Protein AF-A0A829HAL4-F1 (afdb_monomer)

pLDDT: mean 76.83, std 13.73, range [37.47, 91.12]

Sequence (192 aa):
MLSLYIWPAFVILFLFASFCCLLYSLSIRYKFNLHDRLLTKIFKDSLRNPYRFKETDNYQIASLSREFKFSTFMGLGSYFIGMVLFLQRLNVSLKQANTSSIFVTILFMSVGILCLILAQIIDRKKMILQMKAYQSLKSREDRNLLFHDFFESNKPNASVRRNQINIIGLLFLLAMLFCVLMYFNTVASAFF

Solvent-accessible surface area (backbone atoms only — not comparable to full-atom values): 10300 Å² total; per-residue (Å²): 120,73,74,74,63,49,29,60,52,50,30,53,51,23,49,50,54,20,48,52,27,51,52,52,35,50,50,52,34,59,79,60,62,64,85,71,77,53,71,81,62,61,75,72,46,59,89,80,34,74,95,36,48,56,34,89,79,31,69,70,46,34,49,38,53,51,52,25,52,52,27,38,51,52,9,54,51,29,30,50,53,13,51,53,50,47,55,55,52,72,71,46,67,77,91,74,67,56,67,73,58,55,52,50,28,52,52,28,33,50,53,7,52,50,27,41,51,50,20,50,53,36,50,51,53,42,52,53,52,43,51,53,58,46,53,63,44,59,76,65,75,57,83,81,54,92,47,51,82,44,74,76,40,69,46,55,59,50,50,52,53,35,46,53,37,49,51,53,20,48,50,27,49,52,52,21,52,51,29,53,52,51,41,55,51,55,55,57,64,72,78,110

Radius of gyration: 20.98 Å; Cα contacts (8 Å, |Δi|>4): 180; chains: 1; bounding box: 54×31×60 Å

Mean predicted aligned error: 9.0 Å

Structure (mmCIF, N/CA/C/O backbone):
data_AF-A0A829HAL4-F1
#
_entry.id   AF-A0A829HAL4-F1
#
loop_
_atom_site.group_PDB
_atom_site.id
_atom_site.type_symbol
_atom_site.label_atom_id
_atom_site.label_alt_id
_atom_site.label_comp_id
_atom_site.label_asym_id
_atom_site.label_entity_id
_atom_site.label_seq_id
_atom_site.pdbx_PDB_ins_code
_atom_site.Cartn_x
_atom_site.Cartn_y
_atom_site.Cartn_z
_atom_site.occupancy
_atom_site.B_iso_or_equiv
_atom_site.auth_seq_id
_atom_site.auth_comp_id
_atom_site.auth_asym_id
_atom_site.auth_atom_id
_atom_site.pdbx_PDB_model_num
ATOM 1 N N . MET A 1 1 ? 29.898 -6.776 -19.685 1.00 43.50 1 MET A N 1
ATOM 2 C CA . MET A 1 1 ? 28.612 -7.324 -20.182 1.00 43.50 1 MET A CA 1
ATOM 3 C C . MET A 1 1 ? 27.767 -8.013 -19.105 1.00 43.50 1 MET A C 1
ATOM 5 O O . MET A 1 1 ? 26.577 -7.739 -19.081 1.00 43.50 1 MET A O 1
ATOM 9 N N . LEU A 1 2 ? 28.326 -8.819 -18.183 1.00 45.12 2 LEU A N 1
ATOM 10 C CA . LEU A 1 2 ? 27.540 -9.491 -17.121 1.00 45.12 2 LEU A CA 1
ATOM 11 C C . LEU A 1 2 ? 26.744 -8.522 -16.213 1.00 45.12 2 LEU A C 1
ATOM 13 O O . LEU A 1 2 ? 25.605 -8.802 -15.863 1.00 45.12 2 LEU A O 1
ATOM 17 N N . SER A 1 3 ? 27.319 -7.357 -15.885 1.00 58.25 3 SER A N 1
ATOM 18 C CA . SER A 1 3 ? 26.720 -6.342 -14.992 1.00 58.25 3 SER A CA 1
ATOM 19 C C . SER A 1 3 ? 25.358 -5.798 -15.464 1.00 58.25 3 SER A C 1
ATOM 21 O O . SER A 1 3 ? 24.472 -5.568 -14.646 1.00 58.25 3 SER A O 1
ATOM 23 N N . LEU A 1 4 ? 25.141 -5.651 -16.777 1.00 60.06 4 LEU A N 1
ATOM 24 C CA . LEU A 1 4 ? 23.931 -5.020 -17.332 1.00 60.06 4 LEU A CA 1
ATOM 25 C C . LEU A 1 4 ? 22.662 -5.876 -17.172 1.00 60.06 4 LEU A C 1
ATOM 27 O O . LEU A 1 4 ? 21.573 -5.332 -17.007 1.00 60.06 4 LEU A O 1
ATOM 31 N N . TYR A 1 5 ? 22.800 -7.204 -17.176 1.00 66.50 5 TYR A N 1
ATOM 32 C CA . TYR A 1 5 ? 21.671 -8.142 -17.099 1.00 66.50 5 TYR A CA 1
ATOM 33 C C . TYR A 1 5 ? 21.298 -8.545 -15.668 1.00 66.50 5 TYR A C 1
ATOM 35 O O . TYR A 1 5 ? 20.222 -9.093 -15.436 1.00 66.50 5 TYR A O 1
ATOM 43 N N . ILE A 1 6 ? 22.162 -8.249 -14.696 1.00 80.19 6 ILE A N 1
ATOM 44 C CA . ILE A 1 6 ? 21.955 -8.614 -13.291 1.00 80.19 6 ILE A CA 1
ATOM 45 C C . ILE A 1 6 ? 20.884 -7.726 -12.638 1.00 80.19 6 ILE A C 1
ATOM 47 O O . ILE A 1 6 ? 20.034 -8.219 -11.896 1.00 80.19 6 ILE A O 1
ATOM 51 N N . TRP A 1 7 ? 20.870 -6.424 -12.939 1.00 81.31 7 TRP A N 1
ATOM 52 C CA . TRP A 1 7 ? 19.925 -5.487 -12.319 1.00 81.31 7 TRP A CA 1
ATOM 53 C C . TRP A 1 7 ? 18.455 -5.763 -12.669 1.00 81.31 7 TRP A C 1
ATOM 55 O O . TRP A 1 7 ? 17.641 -5.796 -11.743 1.00 81.31 7 TRP A O 1
ATOM 65 N N . PRO A 1 8 ? 18.081 -6.038 -13.938 1.00 78.38 8 PRO A N 1
ATOM 66 C CA . PRO A 1 8 ? 16.714 -6.434 -14.277 1.00 78.38 8 PRO A CA 1
ATOM 67 C C . PRO A 1 8 ? 16.261 -7.724 -13.578 1.00 78.38 8 PRO A C 1
ATOM 69 O O . PRO A 1 8 ? 15.109 -7.819 -13.157 1.00 78.38 8 PRO A O 1
ATOM 72 N N . ALA A 1 9 ? 17.159 -8.699 -13.391 1.00 83.38 9 ALA A N 1
ATOM 73 C CA . ALA A 1 9 ? 16.837 -9.929 -12.667 1.00 83.38 9 ALA A CA 1
ATOM 74 C C . ALA A 1 9 ? 16.475 -9.646 -11.197 1.00 83.38 9 ALA A C 1
ATOM 76 O O . ALA A 1 9 ? 15.477 -10.167 -10.696 1.00 83.38 9 ALA A O 1
ATOM 77 N N . PHE A 1 10 ? 17.217 -8.759 -10.522 1.00 85.69 10 PHE A N 1
ATOM 78 C CA . PHE A 1 10 ? 16.876 -8.321 -9.164 1.00 85.69 10 PHE A CA 1
ATOM 79 C C . PHE A 1 10 ? 15.562 -7.531 -9.101 1.00 85.69 10 PHE A C 1
ATOM 81 O O . PHE A 1 10 ? 14.790 -7.725 -8.164 1.00 85.69 10 PHE A O 1
ATOM 88 N N . VAL A 1 11 ? 15.261 -6.697 -10.106 1.00 84.81 11 VAL A N 1
ATOM 89 C CA . VAL A 1 11 ? 13.963 -6.002 -10.210 1.00 84.81 11 VAL A CA 1
ATOM 90 C C . VAL A 1 11 ? 12.812 -7.010 -10.226 1.00 84.81 11 VAL A C 1
ATOM 92 O O . VAL A 1 11 ? 11.867 -6.870 -9.449 1.00 84.81 11 VAL A O 1
ATOM 95 N N . ILE A 1 12 ? 12.909 -8.057 -11.051 1.00 86.62 12 ILE A N 1
ATOM 96 C CA . ILE A 1 12 ? 11.893 -9.118 -11.134 1.00 86.62 12 ILE A CA 1
ATOM 97 C C . ILE A 1 12 ? 11.784 -9.874 -9.803 1.00 86.62 12 ILE A C 1
ATOM 99 O O . ILE A 1 12 ? 10.678 -10.105 -9.316 1.00 86.62 12 ILE A O 1
ATOM 103 N N . LEU A 1 13 ? 12.915 -10.220 -9.186 1.00 91.12 13 LEU A N 1
ATOM 104 C CA . LEU A 1 13 ? 12.945 -10.955 -7.921 1.00 91.12 13 LEU A CA 1
ATOM 105 C C . LEU A 1 13 ? 12.289 -10.169 -6.776 1.00 91.12 13 LEU A C 1
ATOM 107 O O . LEU A 1 13 ? 11.473 -10.721 -6.037 1.00 91.12 13 LEU A O 1
ATOM 111 N N . PHE A 1 14 ? 12.586 -8.874 -6.644 1.00 90.31 14 PHE A N 1
ATOM 112 C CA . PHE A 1 14 ? 11.976 -8.031 -5.614 1.00 90.31 14 PHE A CA 1
ATOM 113 C C . PHE A 1 14 ? 10.494 -7.742 -5.882 1.00 90.31 14 PHE A C 1
ATOM 115 O O . PHE A 1 14 ? 9.706 -7.689 -4.933 1.00 90.31 14 PHE A O 1
ATOM 122 N N . LEU A 1 15 ? 10.081 -7.629 -7.150 1.00 87.38 15 LEU A N 1
ATOM 123 C CA . LEU A 1 15 ? 8.660 -7.577 -7.511 1.00 87.38 15 LEU A CA 1
ATOM 124 C C . LEU A 1 15 ? 7.937 -8.859 -7.096 1.00 87.38 15 LEU A C 1
ATOM 126 O O . LEU A 1 15 ? 6.874 -8.789 -6.480 1.00 87.38 15 LEU A O 1
ATOM 130 N N . PHE A 1 16 ? 8.528 -10.022 -7.375 1.00 89.06 16 PHE A N 1
ATOM 131 C CA . PHE A 1 16 ? 7.965 -11.310 -6.982 1.00 89.06 16 PHE A CA 1
ATOM 132 C C . PHE A 1 16 ? 7.864 -11.442 -5.456 1.00 89.06 16 PHE A C 1
ATOM 134 O O . PHE A 1 16 ? 6.813 -11.815 -4.939 1.00 89.06 16 PHE A O 1
ATOM 141 N N . ALA A 1 17 ? 8.906 -11.053 -4.714 1.00 88.69 17 ALA A N 1
ATOM 142 C CA . ALA A 1 17 ? 8.882 -11.044 -3.251 1.00 88.69 17 ALA A CA 1
ATOM 143 C C . ALA A 1 17 ? 7.778 -10.125 -2.692 1.00 88.69 17 ALA A C 1
ATOM 145 O O . ALA A 1 17 ? 7.025 -10.525 -1.800 1.00 88.69 17 ALA A O 1
ATOM 146 N N . SER A 1 18 ? 7.622 -8.922 -3.255 1.00 89.38 18 SER A N 1
ATOM 147 C CA . SER A 1 18 ? 6.539 -8.003 -2.887 1.00 89.38 18 SER A CA 1
ATOM 148 C C . SER A 1 18 ? 5.155 -8.598 -3.180 1.00 89.38 18 SER A C 1
ATOM 150 O O . SER A 1 18 ? 4.244 -8.520 -2.349 1.00 89.38 18 SER A O 1
ATOM 152 N N . PHE A 1 19 ? 5.007 -9.275 -4.320 1.00 87.06 19 PHE A N 1
ATOM 153 C CA . PHE A 1 19 ? 3.777 -9.965 -4.694 1.00 87.06 19 PHE A CA 1
ATOM 154 C C . PHE A 1 19 ? 3.447 -11.126 -3.743 1.00 87.06 19 PHE A C 1
ATOM 156 O O . PHE A 1 19 ? 2.299 -11.273 -3.323 1.00 87.06 19 PHE A O 1
ATOM 163 N N . CYS A 1 20 ? 4.442 -11.897 -3.302 1.00 90.31 20 CYS A N 1
ATOM 164 C CA . CYS A 1 20 ? 4.264 -12.922 -2.272 1.00 90.31 20 CYS A CA 1
ATOM 165 C C . CYS A 1 20 ? 3.761 -12.327 -0.947 1.00 90.31 20 CYS A C 1
ATOM 167 O O . CYS A 1 20 ? 2.849 -12.881 -0.328 1.00 90.31 20 CYS A O 1
ATOM 169 N N . CYS A 1 21 ? 4.286 -11.169 -0.525 1.00 88.81 21 CYS A N 1
ATOM 170 C CA . CYS A 1 21 ? 3.773 -10.455 0.648 1.00 88.81 21 CYS A CA 1
ATOM 171 C C . CYS A 1 21 ? 2.312 -10.021 0.463 1.00 88.81 21 CYS A C 1
ATOM 173 O O . CYS A 1 21 ? 1.511 -10.153 1.392 1.00 88.81 21 CYS A O 1
ATOM 175 N N . LEU A 1 22 ? 1.944 -9.549 -0.732 1.00 85.88 22 LEU A N 1
ATOM 176 C CA . LEU A 1 22 ? 0.565 -9.191 -1.068 1.00 85.88 22 LEU A CA 1
ATOM 177 C C . LEU A 1 22 ? -0.370 -10.406 -0.959 1.00 85.88 22 LEU A C 1
ATOM 179 O O . LEU A 1 22 ? -1.406 -10.324 -0.298 1.00 85.88 22 LEU A O 1
ATOM 183 N N . LEU A 1 23 ? 0.004 -11.542 -1.555 1.00 87.19 23 LEU A N 1
ATOM 184 C CA . LEU A 1 23 ? -0.774 -12.780 -1.475 1.00 87.19 23 LEU A CA 1
ATOM 185 C C . LEU A 1 23 ? -0.922 -13.252 -0.030 1.00 87.19 23 LEU A C 1
ATOM 187 O O . LEU A 1 23 ? -2.025 -13.562 0.409 1.00 87.19 23 LEU A O 1
ATOM 191 N N . TYR A 1 24 ? 0.159 -13.234 0.747 1.00 87.19 24 TYR A N 1
ATOM 192 C CA . TYR A 1 24 ? 0.105 -13.627 2.151 1.00 87.19 24 TYR A CA 1
ATOM 193 C C . TYR A 1 24 ? -0.784 -12.689 2.987 1.00 87.19 24 TYR A C 1
ATOM 195 O O . TYR A 1 24 ? -1.563 -13.137 3.833 1.00 87.19 24 TYR A O 1
ATOM 203 N N . SER A 1 25 ? -0.744 -11.386 2.703 1.00 85.88 25 SER A N 1
ATOM 204 C CA . SER A 1 25 ? -1.644 -10.389 3.291 1.00 85.88 25 SER A CA 1
ATOM 205 C C . SER A 1 25 ? -3.119 -10.672 2.964 1.00 85.88 25 SER A C 1
ATOM 207 O O . SER A 1 25 ? -3.984 -10.583 3.846 1.00 85.88 25 SER A O 1
ATOM 209 N N . LEU A 1 26 ? -3.416 -11.090 1.727 1.00 84.25 26 LEU A N 1
ATOM 210 C CA . LEU A 1 26 ? -4.750 -11.537 1.314 1.00 84.25 26 LEU A CA 1
ATOM 211 C C . LEU A 1 26 ? -5.168 -12.834 2.019 1.00 84.25 26 LEU A C 1
ATOM 213 O O . LEU A 1 26 ? -6.307 -12.932 2.477 1.00 84.25 26 LEU A O 1
ATOM 217 N N . SER A 1 27 ? -4.253 -13.785 2.197 1.00 83.38 27 SER A N 1
ATOM 218 C CA . SER A 1 27 ? -4.515 -15.031 2.926 1.00 83.38 27 SER A CA 1
ATOM 219 C C . SER A 1 27 ? -4.876 -14.777 4.390 1.00 83.38 27 SER A C 1
ATOM 221 O O . SER A 1 27 ? -5.850 -15.339 4.889 1.00 83.38 27 SER A O 1
ATOM 223 N N . ILE A 1 28 ? -4.161 -13.879 5.082 1.00 81.62 28 ILE A N 1
ATOM 224 C CA . ILE A 1 28 ? -4.520 -13.462 6.452 1.00 81.62 28 ILE A CA 1
ATOM 225 C C . ILE A 1 28 ? -5.904 -12.815 6.464 1.00 81.62 28 ILE A C 1
ATOM 227 O O . ILE A 1 28 ? -6.719 -13.101 7.341 1.00 81.62 28 ILE A O 1
ATOM 231 N N . ARG A 1 29 ? -6.196 -11.960 5.482 1.00 78.06 29 ARG A N 1
ATOM 232 C CA . ARG A 1 29 ? -7.507 -11.317 5.373 1.00 78.06 29 ARG A CA 1
ATOM 233 C C . ARG A 1 29 ? -8.635 -12.342 5.250 1.00 78.06 29 ARG A C 1
ATOM 235 O O . ARG A 1 29 ? -9.639 -12.187 5.943 1.00 78.06 29 ARG A O 1
ATOM 242 N N . TYR A 1 30 ? -8.464 -13.350 4.397 1.00 80.69 30 TYR A N 1
ATOM 243 C CA . TYR A 1 30 ? -9.451 -14.407 4.195 1.00 80.69 30 TYR A CA 1
ATOM 244 C C . TYR A 1 30 ? -9.606 -15.271 5.452 1.00 80.69 30 TYR A C 1
ATOM 246 O O . TYR A 1 30 ? -10.707 -15.401 5.976 1.00 80.69 30 TYR A O 1
ATOM 254 N N . LYS A 1 31 ? -8.493 -15.758 6.020 1.00 82.31 31 LYS A N 1
ATOM 255 C CA . LYS A 1 31 ? -8.493 -16.633 7.204 1.00 82.31 31 LYS A CA 1
ATOM 256 C C . LYS A 1 31 ? -9.179 -16.011 8.424 1.00 82.31 31 LYS A C 1
ATOM 258 O O . LYS A 1 31 ? -9.858 -16.711 9.165 1.00 82.31 31 LYS A O 1
ATOM 263 N N . PHE A 1 32 ? -8.993 -14.711 8.648 1.00 73.50 32 PHE A N 1
ATOM 264 C CA . PHE A 1 32 ? -9.569 -14.009 9.800 1.00 73.50 32 PHE A CA 1
ATOM 265 C C . PHE A 1 32 ? -10.881 -13.280 9.478 1.00 73.50 32 PHE A C 1
ATOM 267 O O . PHE A 1 32 ? -11.367 -12.519 10.317 1.00 73.50 32 PHE A O 1
ATOM 274 N N . ASN A 1 33 ? -11.449 -13.490 8.281 1.00 70.75 33 ASN A N 1
ATOM 275 C CA . ASN A 1 33 ? -12.663 -12.823 7.808 1.00 70.75 33 ASN A CA 1
ATOM 276 C C . ASN A 1 33 ? -12.643 -11.309 8.069 1.00 70.75 33 ASN A C 1
ATOM 278 O O . ASN A 1 33 ? -13.637 -10.722 8.495 1.00 70.75 33 ASN A O 1
ATOM 282 N N . LEU A 1 34 ? -11.506 -10.664 7.789 1.00 65.75 34 LEU A N 1
ATOM 283 C CA . LEU A 1 34 ? -11.340 -9.214 7.913 1.00 65.75 34 LEU A CA 1
ATOM 284 C C . LEU A 1 34 ? -12.093 -8.535 6.745 1.00 65.75 34 LEU A C 1
ATOM 286 O O . LEU A 1 34 ? -11.508 -8.151 5.723 1.00 65.75 34 LEU A O 1
ATOM 290 N N . HIS A 1 35 ? -13.423 -8.491 6.862 1.00 56.12 35 HIS A N 1
ATOM 291 C CA . HIS A 1 35 ? -14.391 -8.072 5.845 1.00 56.12 35 HIS A CA 1
ATOM 292 C C . HIS A 1 35 ? -14.479 -6.552 5.715 1.00 56.12 35 HIS A C 1
ATOM 294 O O . HIS A 1 35 ? -15.493 -5.958 6.046 1.00 56.12 35 HIS A O 1
ATOM 300 N N . ASP A 1 36 ? -13.432 -5.931 5.168 1.00 50.00 36 ASP A N 1
ATOM 301 C CA . ASP A 1 36 ? -13.362 -4.466 5.201 1.00 50.00 36 ASP A CA 1
ATOM 302 C C . ASP A 1 36 ? -13.057 -3.751 3.887 1.00 50.00 36 ASP A C 1
ATOM 304 O O . ASP A 1 36 ? -12.591 -2.620 3.881 1.00 50.00 36 ASP A O 1
ATOM 308 N N . ARG A 1 37 ? -13.283 -4.386 2.731 1.00 42.25 37 ARG A N 1
ATOM 309 C CA . ARG A 1 37 ? -12.768 -3.828 1.466 1.00 42.25 37 ARG A CA 1
ATOM 310 C C . ARG A 1 37 ? -13.596 -4.051 0.204 1.00 42.25 37 ARG A C 1
ATOM 312 O O . ARG A 1 37 ? -13.034 -4.077 -0.883 1.00 42.25 37 ARG A O 1
ATOM 319 N N . LEU A 1 38 ? -14.915 -4.165 0.301 1.00 37.47 38 LEU A N 1
ATOM 320 C CA . LEU A 1 38 ? -15.724 -3.714 -0.836 1.00 37.47 38 LEU A CA 1
ATOM 321 C C . LEU A 1 38 ? -15.969 -2.227 -0.601 1.00 37.47 38 LEU A C 1
ATOM 323 O O . LEU A 1 38 ? -16.671 -1.876 0.343 1.00 37.47 38 LEU A O 1
ATOM 327 N N . LEU A 1 39 ? -15.334 -1.366 -1.408 1.00 40.66 39 LEU A N 1
ATOM 328 C CA . LEU A 1 39 ? -15.455 0.101 -1.348 1.00 40.66 39 LEU A CA 1
ATOM 329 C C . LEU A 1 39 ? -16.914 0.544 -1.151 1.00 40.66 39 LEU A C 1
ATOM 331 O O . LEU A 1 39 ? -17.188 1.412 -0.335 1.00 40.66 39 LEU A O 1
ATOM 335 N N . THR A 1 40 ? -17.862 -0.142 -1.786 1.00 37.59 40 THR A N 1
ATOM 336 C CA . THR A 1 40 ? -19.309 0.090 -1.670 1.00 37.59 40 THR A CA 1
ATOM 337 C C . THR A 1 40 ? -19.913 -0.191 -0.286 1.00 37.59 40 THR A C 1
ATOM 339 O O . THR A 1 40 ? -20.880 0.467 0.091 1.00 37.59 40 THR A O 1
ATOM 342 N N . LYS A 1 41 ? -19.357 -1.121 0.504 1.00 39.06 41 LYS A N 1
ATOM 343 C CA . LYS A 1 41 ? -19.776 -1.396 1.896 1.00 39.06 41 LYS A CA 1
ATOM 344 C C . LYS A 1 41 ? -18.999 -0.575 2.929 1.00 39.06 41 LYS A C 1
ATOM 346 O O . LYS A 1 41 ? -19.547 -0.272 3.983 1.00 39.06 41 LYS A O 1
ATOM 351 N N . ILE A 1 42 ? -17.769 -0.154 2.615 1.00 44.12 42 ILE A N 1
ATOM 352 C CA . ILE A 1 42 ? -16.948 0.708 3.486 1.00 44.12 42 ILE A CA 1
ATOM 353 C C . ILE A 1 42 ? -17.645 2.046 3.759 1.00 44.12 42 ILE A C 1
ATOM 355 O O . ILE A 1 42 ? -17.550 2.559 4.868 1.00 44.12 42 ILE A O 1
ATOM 359 N N . PHE A 1 43 ? -18.374 2.613 2.795 1.00 45.50 43 PHE A N 1
ATOM 360 C CA . PHE A 1 43 ? -19.019 3.919 2.973 1.00 45.50 43 PHE A CA 1
ATOM 361 C C . PHE A 1 43 ? -20.389 3.877 3.657 1.00 45.50 43 PHE A C 1
ATOM 363 O O . PHE A 1 43 ? -20.817 4.918 4.149 1.00 45.50 43 PHE A O 1
ATOM 370 N N . LYS A 1 44 ? -21.053 2.717 3.754 1.00 45.19 44 LYS A N 1
ATOM 371 C CA . LYS A 1 44 ? -22.478 2.679 4.124 1.00 45.19 44 LYS A CA 1
ATOM 372 C C . LYS A 1 44 ? -22.793 2.662 5.624 1.00 45.19 44 LYS A C 1
ATOM 374 O O . LYS A 1 44 ? -23.761 3.309 5.981 1.00 45.19 44 LYS A O 1
ATOM 379 N N . ASP A 1 45 ? -21.989 2.039 6.493 1.00 51.69 45 ASP A N 1
ATOM 380 C CA . ASP A 1 45 ? -22.326 1.970 7.932 1.00 51.69 45 ASP A CA 1
ATOM 381 C C . ASP A 1 45 ? -21.117 2.162 8.862 1.00 51.69 45 ASP A C 1
ATOM 383 O O . ASP A 1 45 ? -20.234 1.305 8.941 1.00 51.69 45 ASP A O 1
ATOM 387 N N . SER A 1 46 ? -21.092 3.270 9.616 1.00 55.38 46 SER A N 1
ATOM 388 C CA . SER A 1 46 ? -20.129 3.495 10.711 1.00 55.38 46 SER A CA 1
ATOM 389 C C . SER A 1 46 ? -20.442 2.646 11.951 1.00 55.38 46 SER A C 1
ATOM 391 O O . SER A 1 46 ? -19.530 2.255 12.672 1.00 55.38 46 SER A O 1
ATOM 393 N N . LEU A 1 47 ? -21.721 2.317 12.168 1.00 55.50 47 LEU A N 1
ATOM 394 C CA . LEU A 1 47 ? -22.228 1.649 13.374 1.00 55.50 47 LEU A CA 1
ATOM 395 C C . LEU A 1 47 ? -22.019 0.129 13.403 1.00 55.50 47 LEU A C 1
ATOM 397 O O . LEU A 1 47 ? -22.155 -0.475 14.460 1.00 55.50 47 LEU A O 1
ATOM 401 N N . ARG A 1 48 ? -21.698 -0.503 12.267 1.00 59.22 48 ARG A N 1
ATOM 402 C CA . ARG A 1 48 ? -21.523 -1.968 12.166 1.00 59.22 48 ARG A CA 1
ATOM 403 C C . ARG A 1 48 ? -20.132 -2.404 11.717 1.00 59.22 48 ARG A C 1
ATOM 405 O O . ARG A 1 48 ? -19.829 -3.593 11.763 1.00 59.22 48 ARG A O 1
ATOM 412 N N . ASN A 1 49 ? -19.272 -1.468 11.311 1.00 66.94 49 ASN A N 1
ATOM 413 C CA . ASN A 1 49 ? -17.913 -1.784 10.883 1.00 66.94 49 ASN A CA 1
ATOM 414 C C . ASN A 1 49 ? -16.876 -1.469 11.992 1.00 66.94 49 ASN A C 1
ATOM 416 O O . ASN A 1 49 ? -16.672 -0.294 12.310 1.00 66.94 49 ASN A O 1
ATOM 420 N N . PRO A 1 50 ? -16.156 -2.476 12.532 1.00 67.56 50 PRO A N 1
ATOM 421 C CA . PRO A 1 50 ? -15.146 -2.262 13.571 1.00 67.56 50 PRO A CA 1
ATOM 422 C C . PRO A 1 50 ? -13.972 -1.370 13.129 1.00 67.56 50 PRO A C 1
ATOM 424 O O . PRO A 1 50 ? -13.407 -0.647 13.944 1.00 67.56 50 PRO A O 1
ATOM 427 N N . TYR A 1 51 ? -13.629 -1.334 11.841 1.00 69.19 51 TYR A N 1
ATOM 428 C CA . TYR A 1 51 ? -12.588 -0.453 11.295 1.00 69.19 51 TYR A CA 1
ATOM 429 C C . TYR A 1 51 ? -13.053 1.003 11.104 1.00 69.19 51 TYR A C 1
ATOM 431 O O . TYR A 1 51 ? -12.230 1.890 10.840 1.00 69.19 51 TYR A O 1
ATOM 439 N N . ARG A 1 52 ? -14.353 1.284 11.259 1.00 71.00 52 ARG A N 1
ATOM 440 C CA . ARG A 1 52 ? -14.937 2.641 11.311 1.00 71.00 52 ARG A CA 1
ATOM 441 C C . ARG A 1 52 ? -15.375 3.041 12.721 1.00 71.00 52 ARG A C 1
ATOM 443 O O . ARG A 1 52 ? -15.979 4.095 12.909 1.00 71.00 52 ARG A O 1
ATOM 450 N N . PHE A 1 53 ? -15.031 2.230 13.722 1.00 73.81 53 PHE A N 1
ATOM 451 C CA . PHE A 1 53 ? -15.349 2.493 15.118 1.00 73.81 53 PHE A CA 1
ATOM 452 C C . PHE A 1 53 ? -14.854 3.879 15.561 1.00 73.81 53 PHE A C 1
ATOM 454 O O . PHE A 1 53 ? -13.684 4.217 15.343 1.00 73.81 53 PHE A O 1
ATOM 461 N N . LYS A 1 54 ? -15.763 4.669 16.154 1.00 74.00 54 LYS A N 1
ATOM 462 C CA . LYS A 1 54 ? -15.587 6.077 16.564 1.00 74.00 54 LYS A CA 1
ATOM 463 C C . LYS A 1 54 ? -15.076 7.027 15.474 1.00 74.00 54 LYS A C 1
ATOM 465 O O . LYS A 1 54 ? -14.575 8.102 15.786 1.00 74.00 54 LYS A O 1
ATOM 470 N N . GLU A 1 55 ? -15.202 6.671 14.198 1.00 77.69 55 GLU A N 1
ATOM 471 C CA . GLU A 1 55 ? -14.828 7.572 13.104 1.00 77.69 55 GLU A CA 1
ATOM 472 C C . GLU A 1 55 ? -15.773 8.783 13.022 1.00 77.69 55 GLU A C 1
ATOM 474 O O . GLU A 1 55 ? -15.344 9.843 12.591 1.00 77.69 55 GLU A O 1
ATOM 479 N N . THR A 1 56 ? -17.031 8.664 13.459 1.00 75.56 56 THR A N 1
ATOM 480 C CA . THR A 1 56 ? -17.984 9.790 13.537 1.00 75.56 56 THR A CA 1
ATOM 481 C C . THR A 1 56 ? -17.776 10.657 14.774 1.00 75.56 56 THR A C 1
ATOM 483 O O . THR A 1 56 ? -17.920 11.872 14.697 1.00 75.56 56 THR A O 1
ATOM 486 N N . ASP A 1 57 ? -17.396 10.041 15.894 1.00 76.69 57 ASP A N 1
ATOM 487 C CA . ASP A 1 57 ? -17.444 10.695 17.208 1.00 76.69 57 ASP A CA 1
ATOM 488 C C . ASP A 1 57 ? -16.076 11.237 17.642 1.00 76.69 57 ASP A C 1
ATOM 490 O O . ASP A 1 57 ? -15.984 12.113 18.498 1.00 76.69 57 ASP A O 1
ATOM 494 N N . ASN A 1 58 ? -14.985 10.713 17.071 1.00 81.62 58 ASN A N 1
ATOM 495 C CA . ASN A 1 58 ? -13.625 11.121 17.396 1.00 81.62 58 ASN A CA 1
ATOM 496 C C . ASN A 1 58 ? -12.933 11.749 16.180 1.00 81.62 58 ASN A C 1
ATOM 498 O O . ASN A 1 58 ? -12.526 11.058 15.239 1.00 81.62 58 ASN A O 1
ATOM 502 N N . TYR A 1 59 ? -12.716 13.064 16.259 1.00 85.00 59 TYR A N 1
ATOM 503 C CA . TYR A 1 59 ? -12.050 13.855 15.224 1.00 85.00 59 TYR A CA 1
ATOM 504 C C . TYR A 1 59 ? -10.673 13.297 14.824 1.00 85.00 59 TYR A C 1
ATOM 506 O O . TYR A 1 59 ? -10.336 13.275 13.640 1.00 85.00 59 TYR A O 1
ATOM 514 N N . GLN A 1 60 ? -9.890 12.782 15.779 1.00 86.25 60 GLN A N 1
ATOM 515 C CA . GLN A 1 60 ? -8.558 12.236 15.494 1.00 86.25 60 GLN A CA 1
ATOM 516 C C . GLN A 1 60 ? -8.636 10.971 14.624 1.00 86.25 60 GLN A C 1
ATOM 518 O O . GLN A 1 60 ? -7.852 10.808 13.690 1.00 86.25 60 GLN A O 1
ATOM 523 N N . ILE A 1 61 ? -9.607 10.088 14.886 1.00 82.62 61 ILE A N 1
ATOM 524 C CA . ILE A 1 61 ? -9.816 8.857 14.105 1.00 82.62 61 ILE A CA 1
ATOM 525 C C . ILE A 1 61 ? -10.356 9.200 12.708 1.00 82.62 61 ILE A C 1
ATOM 527 O O . ILE A 1 61 ? -9.905 8.618 11.716 1.00 82.62 61 ILE A O 1
ATOM 531 N N . ALA A 1 62 ? -11.264 10.177 12.614 1.00 84.06 62 ALA A N 1
ATOM 532 C CA . ALA A 1 62 ? -11.758 10.714 11.345 1.00 84.06 62 ALA A CA 1
ATOM 533 C C . ALA A 1 62 ? -10.639 11.295 10.469 1.00 84.06 62 ALA A C 1
ATOM 535 O O . ALA A 1 62 ? -10.591 10.995 9.272 1.00 84.06 62 ALA A O 1
ATOM 536 N N . SER A 1 63 ? -9.747 12.111 11.044 1.00 88.06 63 SER A N 1
ATOM 537 C CA . SER A 1 63 ? -8.619 12.711 10.314 1.00 88.06 63 SER A CA 1
ATOM 538 C C . SER A 1 63 ? -7.709 11.632 9.738 1.00 88.06 63 SER A C 1
ATOM 540 O O . SER A 1 63 ? -7.511 11.577 8.525 1.00 88.06 63 SER A O 1
ATOM 542 N N . LEU A 1 64 ? -7.278 10.680 10.575 1.00 87.88 64 LEU A N 1
ATOM 543 C CA . LEU A 1 64 ? -6.417 9.572 10.151 1.00 87.88 64 LEU A CA 1
ATOM 544 C C . LEU A 1 64 ? -7.066 8.722 9.054 1.00 87.88 64 LEU A C 1
ATOM 546 O O . LEU A 1 64 ? -6.398 8.279 8.126 1.00 87.88 64 LEU A O 1
ATOM 550 N N . SER A 1 65 ? -8.378 8.497 9.115 1.00 85.38 65 SER A N 1
ATOM 551 C CA . SER A 1 65 ? -9.085 7.746 8.073 1.00 85.38 65 SER A CA 1
ATOM 552 C C . SER A 1 65 ? -9.124 8.495 6.733 1.00 85.38 65 SER A C 1
ATOM 554 O O . SER A 1 65 ? -9.002 7.878 5.671 1.00 85.38 65 SER A O 1
ATOM 556 N N . ARG A 1 66 ? -9.257 9.827 6.761 1.00 85.19 66 ARG A N 1
ATOM 557 C CA . ARG A 1 66 ? -9.170 10.681 5.565 1.00 85.19 66 ARG A CA 1
ATOM 558 C C . ARG A 1 66 ? -7.760 10.672 4.980 1.00 85.19 66 ARG A C 1
ATOM 560 O O . ARG A 1 66 ? -7.603 10.413 3.788 1.00 85.19 66 ARG A O 1
ATOM 567 N N . GLU A 1 67 ? -6.754 10.882 5.823 1.00 86.75 67 GLU A N 1
ATOM 568 C CA . GLU A 1 67 ? -5.340 10.864 5.440 1.00 86.75 67 GLU A CA 1
ATOM 569 C C . GLU A 1 67 ? -4.938 9.507 4.856 1.00 86.75 67 GLU A C 1
ATOM 571 O O . GLU A 1 67 ? -4.283 9.454 3.818 1.00 86.75 67 GLU A O 1
ATOM 576 N N . PHE A 1 68 ? -5.405 8.403 5.449 1.00 87.50 68 PHE A N 1
ATOM 577 C CA . PHE A 1 68 ? -5.185 7.054 4.931 1.00 87.50 68 PHE A CA 1
ATOM 578 C C . PHE A 1 68 ? -5.724 6.888 3.506 1.00 87.50 68 PHE A C 1
ATOM 580 O O . PHE A 1 68 ? -5.016 6.385 2.630 1.00 87.50 68 PHE A O 1
ATOM 587 N N . LYS A 1 69 ? -6.973 7.309 3.259 1.00 85.56 69 LYS A N 1
ATOM 588 C CA . LYS A 1 69 ? -7.612 7.203 1.936 1.00 85.56 69 LYS A CA 1
ATOM 589 C C . LYS A 1 69 ? -6.856 8.022 0.896 1.00 85.56 69 LYS A C 1
ATOM 591 O O . LYS A 1 69 ? -6.537 7.500 -0.169 1.00 85.56 69 LYS A O 1
ATOM 596 N N . PHE A 1 70 ? -6.537 9.270 1.230 1.00 86.44 70 PHE A N 1
ATOM 597 C CA . PHE A 1 70 ? -5.797 10.168 0.349 1.00 86.44 70 PHE A CA 1
ATOM 598 C C . PHE A 1 70 ? -4.398 9.626 0.036 1.00 86.44 70 PHE A C 1
ATOM 600 O O . PHE A 1 70 ? -4.027 9.490 -1.127 1.00 86.44 70 PHE A O 1
ATOM 607 N N . SER A 1 71 ? -3.653 9.233 1.069 1.00 86.12 71 SER A N 1
ATOM 608 C CA . SER A 1 71 ? -2.297 8.701 0.949 1.00 86.12 71 SER A CA 1
ATOM 609 C C . SER A 1 71 ? -2.256 7.397 0.144 1.00 86.12 71 SER A C 1
ATOM 611 O O . SER A 1 71 ? -1.394 7.227 -0.716 1.00 86.12 71 SER A O 1
ATOM 613 N N . THR A 1 72 ? -3.237 6.510 0.335 1.00 86.06 72 THR A N 1
ATOM 614 C CA . THR A 1 72 ? -3.354 5.269 -0.448 1.00 86.06 72 THR A CA 1
ATOM 615 C C . THR A 1 72 ? -3.670 5.555 -1.915 1.00 86.06 72 THR A C 1
ATOM 617 O O . THR A 1 72 ? -3.075 4.937 -2.795 1.00 86.06 72 THR A O 1
ATOM 620 N N . PHE A 1 73 ? -4.590 6.485 -2.190 1.00 86.19 73 PHE A N 1
ATOM 621 C CA . PHE A 1 73 ? -4.956 6.861 -3.555 1.00 86.19 73 PHE A CA 1
ATOM 622 C C . PHE A 1 73 ? -3.767 7.472 -4.304 1.00 86.19 73 PHE A C 1
ATOM 624 O O . PHE A 1 73 ? -3.407 6.997 -5.380 1.00 86.19 73 PHE A O 1
ATOM 631 N N . MET A 1 74 ? -3.106 8.458 -3.691 1.00 88.56 74 MET A N 1
ATOM 632 C CA . MET A 1 74 ? -1.909 9.088 -4.251 1.00 88.56 74 MET A CA 1
ATOM 633 C C . MET A 1 74 ? -0.775 8.079 -4.435 1.00 88.56 74 MET A C 1
ATOM 635 O O . MET A 1 74 ? -0.127 8.070 -5.481 1.00 88.56 74 MET A O 1
ATOM 639 N N . GLY A 1 75 ? -0.564 7.197 -3.454 1.00 87.06 75 GLY A N 1
ATOM 640 C CA . GLY A 1 75 ? 0.482 6.181 -3.487 1.00 87.06 75 GLY A CA 1
ATOM 641 C C . GLY A 1 75 ? 0.298 5.158 -4.605 1.00 87.06 75 GLY A C 1
ATOM 642 O O . GLY A 1 75 ? 1.226 4.911 -5.369 1.00 87.06 75 GLY A O 1
ATOM 643 N N . LEU A 1 76 ? -0.910 4.603 -4.754 1.00 86.81 76 LEU A N 1
ATOM 644 C CA . LEU A 1 76 ? -1.217 3.660 -5.834 1.00 86.81 76 LEU A CA 1
ATOM 645 C C . LEU A 1 76 ? -1.144 4.328 -7.209 1.00 86.81 76 LEU A C 1
ATOM 647 O O . LEU A 1 76 ? -0.560 3.754 -8.126 1.00 86.81 76 LEU A O 1
ATOM 651 N N . GLY A 1 77 ? -1.707 5.533 -7.349 1.00 87.06 77 GLY A N 1
ATOM 652 C CA . GLY A 1 77 ? -1.707 6.261 -8.616 1.00 87.06 77 GLY A CA 1
ATOM 653 C C . GLY A 1 77 ? -0.293 6.586 -9.096 1.00 87.06 77 GLY A C 1
ATOM 654 O O . GLY A 1 77 ? 0.075 6.242 -10.217 1.00 87.06 77 GLY A O 1
ATOM 655 N N . SER A 1 78 ? 0.527 7.189 -8.234 1.00 88.56 78 SER A N 1
ATOM 656 C CA . SER A 1 78 ? 1.909 7.555 -8.581 1.00 88.56 78 SER A CA 1
ATOM 657 C C . SER A 1 78 ? 2.804 6.337 -8.821 1.00 88.56 78 SER A C 1
ATOM 659 O O . SER A 1 78 ? 3.560 6.332 -9.793 1.00 88.56 78 SER A O 1
ATOM 661 N N . TYR A 1 79 ? 2.671 5.271 -8.024 1.00 86.50 79 TYR A N 1
ATOM 662 C CA . TYR A 1 79 ? 3.406 4.028 -8.260 1.00 86.50 79 TYR A CA 1
ATOM 663 C C . TYR A 1 79 ? 3.033 3.390 -9.606 1.00 86.50 79 TYR A C 1
ATOM 665 O O . TYR A 1 79 ? 3.917 2.995 -10.365 1.00 86.50 79 TYR A O 1
ATOM 673 N N . PHE A 1 80 ? 1.740 3.343 -9.946 1.00 86.94 80 PHE A N 1
ATOM 674 C CA . PHE A 1 80 ? 1.274 2.802 -11.224 1.00 86.94 80 PHE A CA 1
ATOM 675 C C . PHE A 1 80 ? 1.806 3.606 -12.419 1.00 86.94 80 PHE A C 1
ATOM 677 O O . PHE A 1 80 ? 2.335 3.019 -13.363 1.00 86.94 80 PHE A O 1
ATOM 684 N N . ILE A 1 81 ? 1.747 4.942 -12.351 1.00 88.31 81 ILE A N 1
ATOM 685 C CA . ILE A 1 81 ? 2.332 5.829 -13.370 1.00 88.31 81 ILE A CA 1
ATOM 686 C C . ILE A 1 81 ? 3.837 5.556 -13.517 1.00 88.31 81 ILE A C 1
ATOM 688 O O . ILE A 1 81 ? 4.327 5.366 -14.630 1.00 88.31 81 ILE A O 1
ATOM 692 N N . GLY A 1 82 ? 4.568 5.474 -12.400 1.00 85.50 82 GLY A N 1
ATOM 693 C CA . GLY A 1 82 ? 6.000 5.177 -12.395 1.00 85.50 82 GLY A CA 1
ATOM 694 C C . GLY A 1 82 ? 6.339 3.833 -13.048 1.00 85.50 82 GLY A C 1
ATOM 695 O O . GLY A 1 82 ? 7.271 3.765 -13.853 1.00 85.50 82 GLY A O 1
ATOM 696 N N . MET A 1 83 ? 5.544 2.794 -12.774 1.00 83.38 83 MET A N 1
ATOM 697 C CA . MET A 1 83 ? 5.697 1.462 -13.369 1.00 83.38 83 MET A CA 1
ATOM 698 C C . MET A 1 83 ? 5.429 1.448 -14.877 1.00 83.38 83 MET A C 1
ATOM 700 O O . MET A 1 83 ? 6.206 0.854 -15.622 1.00 83.38 83 MET A O 1
ATOM 704 N N . VAL A 1 84 ? 4.378 2.123 -15.355 1.00 87.38 84 VAL A N 1
ATOM 705 C CA . VAL A 1 84 ? 4.092 2.230 -16.799 1.00 87.38 84 VAL A CA 1
ATOM 706 C C . VAL A 1 84 ? 5.248 2.913 -17.526 1.00 87.38 84 VAL A C 1
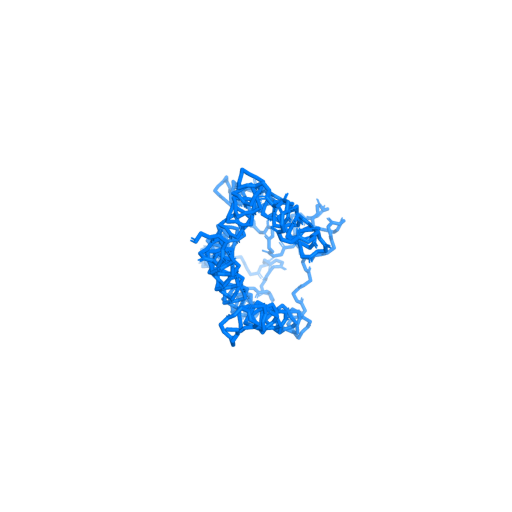ATOM 708 O O . VAL A 1 84 ? 5.729 2.408 -18.540 1.00 87.38 84 VAL A O 1
ATOM 711 N N . LEU A 1 85 ? 5.745 4.024 -16.977 1.00 84.88 85 LEU A N 1
ATOM 712 C CA . LEU A 1 85 ? 6.886 4.737 -17.545 1.00 84.88 85 LEU A CA 1
ATOM 713 C C . LEU A 1 85 ? 8.167 3.885 -17.527 1.00 84.88 85 LEU A C 1
ATOM 715 O O . LEU A 1 85 ? 8.972 3.967 -18.450 1.00 84.88 85 LEU A O 1
ATOM 719 N N . PHE A 1 86 ? 8.377 3.062 -16.495 1.00 81.50 86 PHE A N 1
ATOM 720 C CA . PHE A 1 86 ? 9.501 2.124 -16.447 1.00 81.50 86 PHE A CA 1
ATOM 721 C C . PHE A 1 86 ? 9.405 1.063 -17.555 1.00 81.50 86 PHE A C 1
ATOM 723 O O . PHE A 1 86 ? 10.374 0.855 -18.283 1.00 81.50 86 PHE A O 1
ATOM 730 N N . LEU A 1 87 ? 8.232 0.451 -17.744 1.00 81.19 87 LEU A N 1
ATOM 731 C CA . LEU A 1 87 ? 8.002 -0.548 -18.794 1.00 81.19 87 LEU A CA 1
ATOM 732 C C . LEU A 1 87 ? 8.175 0.034 -20.204 1.00 81.19 87 LEU A C 1
ATOM 734 O O . LEU A 1 87 ? 8.805 -0.592 -21.053 1.00 81.19 87 LEU A O 1
ATOM 738 N N . GLN A 1 88 ? 7.679 1.250 -20.450 1.00 81.25 88 GLN A N 1
ATOM 739 C CA . GLN A 1 88 ? 7.889 1.942 -21.727 1.00 81.25 88 GLN A CA 1
ATOM 740 C C . GLN A 1 88 ? 9.382 2.108 -22.046 1.00 81.25 88 GLN A C 1
ATOM 742 O O . GLN A 1 88 ? 9.797 1.893 -23.182 1.00 81.25 88 GLN A O 1
ATOM 747 N N . ARG A 1 89 ? 10.206 2.433 -21.044 1.00 75.56 89 ARG A N 1
ATOM 748 C CA . ARG A 1 89 ? 11.660 2.589 -21.218 1.00 75.56 89 ARG A CA 1
ATOM 749 C C . ARG A 1 89 ? 12.403 1.280 -21.411 1.00 75.56 89 ARG A C 1
ATOM 751 O O . ARG A 1 89 ? 13.441 1.298 -22.055 1.00 75.56 89 ARG A O 1
ATOM 758 N N . LEU A 1 90 ? 11.915 0.174 -20.851 1.00 71.56 90 LEU A N 1
ATOM 759 C CA . LEU A 1 90 ? 12.495 -1.138 -21.139 1.00 71.56 90 LEU A CA 1
ATOM 760 C C . LEU A 1 90 ? 12.325 -1.508 -22.621 1.00 71.56 90 LEU A C 1
ATOM 762 O O . LEU A 1 90 ? 13.211 -2.142 -23.185 1.00 71.56 90 LEU A O 1
ATOM 766 N N . ASN A 1 91 ? 11.226 -1.079 -23.252 1.00 68.50 91 ASN A N 1
ATOM 767 C CA . ASN A 1 91 ? 10.947 -1.350 -24.665 1.00 68.50 91 ASN A CA 1
ATOM 768 C C . ASN A 1 91 ? 11.678 -0.411 -25.642 1.00 68.50 91 ASN A C 1
ATOM 770 O O . ASN A 1 91 ? 11.973 -0.814 -26.766 1.00 68.50 91 ASN A O 1
ATOM 774 N N . VAL A 1 92 ? 11.964 0.838 -25.257 1.00 63.84 92 VAL A N 1
ATOM 775 C CA . VAL A 1 92 ? 12.704 1.785 -26.110 1.00 63.84 92 VAL A CA 1
ATOM 776 C C . VAL A 1 92 ? 14.206 1.522 -25.981 1.00 63.84 92 VAL A C 1
ATOM 778 O O . VAL A 1 92 ? 14.757 1.555 -24.885 1.00 63.84 92 VAL A O 1
ATOM 781 N N . SER A 1 93 ? 14.891 1.286 -27.106 1.00 54.44 93 SER A N 1
ATOM 782 C CA . SER A 1 93 ? 16.346 1.079 -27.132 1.00 54.44 93 SER A CA 1
ATOM 783 C C . SER A 1 93 ? 17.096 2.197 -26.388 1.00 54.44 93 SER A C 1
ATOM 785 O O . SER A 1 93 ? 16.907 3.381 -26.664 1.00 54.44 93 SER A O 1
ATOM 787 N N . LEU A 1 94 ? 18.004 1.802 -25.486 1.00 53.97 94 LEU A N 1
ATOM 788 C CA . LEU A 1 94 ? 18.780 2.660 -24.569 1.00 53.97 94 LEU A CA 1
ATOM 78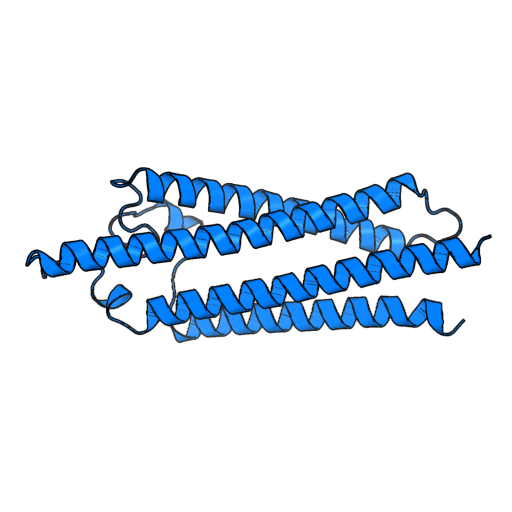9 C C . LEU A 1 94 ? 19.526 3.833 -25.232 1.00 53.97 94 LEU A C 1
ATOM 791 O O . LEU A 1 94 ? 19.868 4.797 -24.556 1.00 53.97 94 LEU A O 1
ATOM 795 N N . LYS A 1 95 ? 19.740 3.782 -26.552 1.00 51.88 95 LYS A N 1
ATOM 796 C CA . LYS A 1 95 ? 20.448 4.806 -27.336 1.00 51.88 95 LYS A CA 1
ATOM 797 C C . LYS A 1 95 ? 19.727 6.160 -27.420 1.00 51.88 95 LYS A C 1
ATOM 799 O O . LYS A 1 95 ? 20.343 7.130 -27.841 1.00 51.88 95 LYS A O 1
ATOM 804 N N . GLN A 1 96 ? 18.453 6.240 -27.030 1.00 54.81 96 GLN A N 1
ATOM 805 C CA . GLN A 1 96 ? 17.642 7.464 -27.137 1.00 54.81 96 GLN A CA 1
ATOM 806 C C . GLN A 1 96 ? 16.966 7.847 -25.811 1.00 54.81 96 GLN A C 1
ATOM 808 O O . GLN A 1 96 ? 15.965 8.565 -25.781 1.00 54.81 96 GLN A O 1
ATOM 813 N N . ALA A 1 97 ? 17.491 7.336 -24.694 1.00 57.16 97 ALA A N 1
ATOM 814 C CA . ALA A 1 97 ? 16.922 7.574 -23.378 1.00 57.16 97 ALA A CA 1
ATOM 815 C C . ALA A 1 97 ? 17.242 8.998 -22.888 1.00 57.16 97 ALA A C 1
ATOM 817 O O . ALA A 1 97 ? 18.378 9.325 -22.557 1.00 57.16 97 ALA A O 1
ATOM 818 N N . ASN A 1 98 ? 16.218 9.849 -22.807 1.00 66.31 98 ASN A N 1
ATOM 819 C CA . ASN A 1 98 ? 16.336 11.184 -22.224 1.00 66.31 98 ASN A CA 1
ATOM 820 C C . ASN A 1 98 ? 16.476 11.079 -20.690 1.00 66.31 98 ASN A C 1
ATOM 822 O O . ASN A 1 98 ? 15.580 10.564 -20.012 1.00 66.31 98 ASN A O 1
ATOM 826 N N . THR A 1 99 ? 17.582 11.588 -20.140 1.00 68.31 99 THR A N 1
ATOM 827 C CA . THR A 1 99 ? 17.908 11.584 -18.699 1.00 68.31 99 THR A CA 1
ATOM 828 C C . THR A 1 99 ? 16.824 12.244 -17.850 1.00 68.31 99 THR A C 1
ATOM 830 O O . THR A 1 99 ? 16.456 11.713 -16.800 1.00 68.31 99 THR A O 1
ATOM 833 N N . SER A 1 100 ? 16.233 13.339 -18.340 1.00 70.19 100 SER A N 1
ATOM 834 C CA . SER A 1 100 ? 15.108 14.016 -17.674 1.00 70.19 100 SER A CA 1
ATOM 835 C C . SER A 1 100 ? 13.907 13.086 -17.489 1.00 70.19 100 SER A C 1
ATOM 837 O O . SER A 1 100 ? 13.258 13.079 -16.447 1.00 70.19 100 SER A O 1
ATOM 839 N N . SER A 1 101 ? 13.648 12.225 -18.470 1.00 73.50 101 SER A N 1
ATOM 840 C CA . SER A 1 101 ? 12.537 11.292 -18.416 1.00 73.50 101 SER A CA 1
ATOM 841 C C . SER A 1 101 ? 12.817 10.179 -17.397 1.00 73.50 101 SER A C 1
ATOM 843 O O . SER A 1 101 ? 11.921 9.832 -16.631 1.00 73.50 101 SER A O 1
ATOM 845 N N . ILE A 1 102 ? 14.046 9.647 -17.325 1.00 78.06 102 ILE A N 1
ATOM 846 C CA . ILE A 1 102 ? 14.434 8.621 -16.334 1.00 78.06 102 ILE A CA 1
ATOM 847 C C . ILE A 1 102 ? 14.208 9.139 -14.908 1.00 78.06 102 ILE A C 1
ATOM 849 O O . ILE A 1 102 ? 13.595 8.448 -14.088 1.00 78.06 102 ILE A O 1
ATOM 853 N N . PHE A 1 103 ? 14.629 10.379 -14.645 1.00 80.12 103 PHE A N 1
ATOM 854 C CA . PHE A 1 103 ? 14.416 11.050 -13.364 1.00 80.12 103 PHE A CA 1
ATOM 855 C C . PHE A 1 103 ? 12.928 11.113 -12.990 1.00 80.12 103 PHE A C 1
ATOM 857 O O . PHE A 1 103 ? 12.559 10.786 -11.863 1.00 80.12 103 PHE A O 1
ATOM 864 N N . VAL A 1 104 ? 12.057 11.427 -13.955 1.00 83.31 104 VAL A N 1
ATOM 865 C CA . VAL A 1 104 ? 10.600 11.453 -13.752 1.00 83.31 104 VAL A CA 1
ATOM 866 C C . VAL A 1 104 ? 10.052 10.078 -13.338 1.00 83.31 104 VAL A C 1
ATOM 868 O O . VAL A 1 104 ? 9.239 10.007 -12.419 1.00 83.31 104 VAL A O 1
ATOM 871 N N . THR A 1 105 ? 10.516 8.967 -13.928 1.00 84.94 105 THR A N 1
ATOM 872 C CA . THR A 1 105 ? 10.089 7.614 -13.498 1.00 84.94 105 THR A CA 1
ATOM 873 C C . THR A 1 105 ? 10.466 7.315 -12.058 1.00 84.94 105 THR A C 1
ATOM 875 O O . THR A 1 105 ? 9.632 6.828 -11.295 1.00 84.94 105 THR A O 1
ATOM 878 N N . ILE A 1 106 ? 11.717 7.594 -11.695 1.00 85.81 106 ILE A N 1
ATOM 879 C CA . ILE A 1 106 ? 12.221 7.348 -10.342 1.00 85.81 106 ILE A CA 1
ATOM 880 C C . ILE A 1 106 ? 11.422 8.179 -9.338 1.00 85.81 106 ILE A C 1
ATOM 882 O O . ILE A 1 106 ? 11.028 7.660 -8.296 1.00 85.81 106 ILE A O 1
ATOM 886 N N . LEU A 1 107 ? 11.144 9.441 -9.672 1.00 88.31 107 LEU A N 1
ATOM 887 C CA . LEU A 1 107 ? 10.389 10.358 -8.827 1.00 88.31 107 LEU A CA 1
ATOM 888 C C . LEU A 1 107 ? 8.949 9.877 -8.594 1.00 88.31 107 LEU A C 1
ATOM 890 O O . LEU A 1 107 ? 8.492 9.848 -7.455 1.00 88.31 107 LEU A O 1
ATOM 894 N N . PHE A 1 108 ? 8.241 9.431 -9.634 1.00 89.31 108 PHE A N 1
ATOM 895 C CA . PHE A 1 108 ? 6.888 8.889 -9.462 1.00 89.31 108 PHE A CA 1
ATOM 896 C C . PHE A 1 108 ? 6.870 7.604 -8.623 1.00 89.31 108 PHE A C 1
ATOM 898 O O . PHE A 1 108 ? 6.014 7.455 -7.748 1.00 89.31 108 PHE A O 1
ATOM 905 N N . MET A 1 109 ? 7.828 6.695 -8.839 1.00 87.69 109 MET A N 1
ATOM 906 C CA . MET A 1 109 ? 7.916 5.466 -8.046 1.00 87.69 109 MET A CA 1
ATOM 907 C C . MET A 1 109 ? 8.284 5.736 -6.582 1.00 87.69 109 MET A C 1
ATOM 909 O O . MET A 1 109 ? 7.699 5.117 -5.692 1.00 87.69 109 MET A O 1
ATOM 913 N N . SER A 1 110 ? 9.205 6.665 -6.310 1.00 88.94 110 SER A N 1
ATOM 914 C CA . SER A 1 110 ? 9.615 7.006 -4.943 1.00 88.94 110 SER A CA 1
ATOM 915 C C . SER A 1 110 ? 8.485 7.672 -4.160 1.00 88.94 110 SER A C 1
ATOM 917 O O . SER A 1 110 ? 8.184 7.242 -3.046 1.00 88.94 110 SER A O 1
ATOM 919 N N . VAL A 1 111 ? 7.799 8.649 -4.764 1.00 90.88 111 VAL A N 1
ATOM 920 C CA . VAL A 1 111 ? 6.616 9.297 -4.177 1.00 90.88 111 VAL A CA 1
ATOM 921 C C . VAL A 1 111 ? 5.533 8.259 -3.888 1.00 90.88 111 VAL A C 1
ATOM 923 O O . VAL A 1 111 ? 4.982 8.245 -2.788 1.00 90.88 111 VAL A O 1
ATOM 926 N N . GLY A 1 112 ? 5.284 7.334 -4.820 1.00 90.31 112 GLY A N 1
ATOM 927 C CA . GLY A 1 112 ? 4.300 6.272 -4.631 1.00 90.31 112 GLY A CA 1
ATOM 928 C C . GLY A 1 112 ? 4.607 5.362 -3.454 1.00 90.31 112 GLY A C 1
ATOM 929 O O . GLY A 1 112 ? 3.754 5.162 -2.586 1.00 90.31 112 GLY A O 1
ATOM 930 N N . ILE A 1 113 ? 5.840 4.863 -3.370 1.00 89.19 113 ILE A N 1
ATOM 931 C CA . ILE A 1 113 ? 6.272 3.993 -2.271 1.00 89.19 113 ILE A CA 1
ATOM 932 C C . ILE A 1 113 ? 6.201 4.737 -0.929 1.00 89.19 113 ILE A C 1
ATOM 934 O O . ILE A 1 113 ? 5.672 4.188 0.038 1.00 89.19 113 ILE A O 1
ATOM 938 N N . LEU A 1 114 ? 6.656 5.994 -0.864 1.00 91.12 114 LEU A N 1
ATOM 939 C CA . LEU A 1 114 ? 6.601 6.806 0.357 1.00 91.12 114 LEU A CA 1
ATOM 940 C C . LEU A 1 114 ? 5.162 7.046 0.823 1.00 91.12 114 LEU A C 1
ATOM 942 O O . LEU A 1 114 ? 4.857 6.837 1.999 1.00 91.12 114 LEU A O 1
ATOM 946 N N . CYS A 1 115 ? 4.257 7.414 -0.086 1.00 90.44 115 CYS A N 1
ATOM 947 C CA . CYS A 1 115 ? 2.838 7.552 0.230 1.00 90.44 115 CYS A CA 1
ATOM 948 C C . CYS A 1 115 ? 2.246 6.229 0.736 1.00 90.44 115 CYS A C 1
ATOM 950 O O . CYS A 1 115 ? 1.541 6.217 1.740 1.00 90.44 115 CYS A O 1
ATOM 952 N N . LEU A 1 116 ? 2.568 5.092 0.119 1.00 89.38 116 LEU A N 1
ATOM 953 C CA . LEU A 1 116 ? 2.061 3.796 0.578 1.00 89.38 116 LEU A CA 1
ATOM 954 C C . LEU A 1 116 ? 2.587 3.408 1.969 1.00 89.38 116 LEU A C 1
ATOM 956 O O . LEU A 1 116 ? 1.822 2.868 2.773 1.00 89.38 116 LEU A O 1
ATOM 960 N N . ILE A 1 117 ? 3.852 3.711 2.281 1.00 88.94 117 ILE A N 1
ATOM 961 C CA . ILE A 1 117 ? 4.425 3.506 3.622 1.00 88.94 117 ILE A CA 1
ATOM 962 C C . ILE A 1 117 ? 3.692 4.380 4.643 1.00 88.94 117 I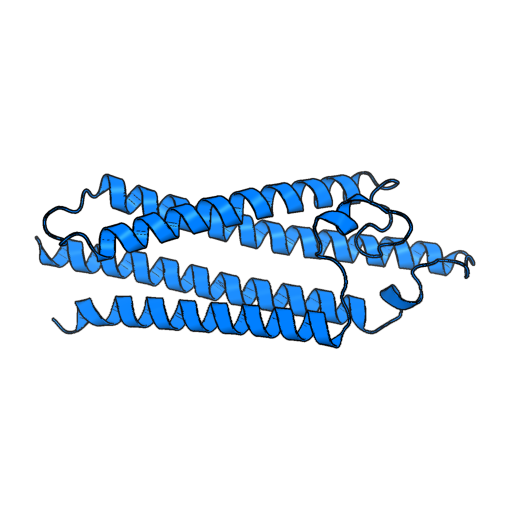LE A C 1
ATOM 964 O O . ILE A 1 117 ? 3.261 3.878 5.685 1.00 88.94 117 ILE A O 1
ATOM 968 N N . LEU A 1 118 ? 3.492 5.665 4.333 1.00 90.75 118 LEU A N 1
ATOM 969 C CA . LEU A 1 118 ? 2.736 6.583 5.186 1.00 90.75 118 LEU A CA 1
ATOM 970 C C . LEU A 1 118 ? 1.313 6.069 5.429 1.00 90.75 118 LEU A C 1
ATOM 972 O O . LEU A 1 118 ? 0.875 6.032 6.578 1.00 90.75 118 LEU A O 1
ATOM 976 N N . ALA A 1 119 ? 0.630 5.575 4.394 1.00 87.75 119 ALA A N 1
ATOM 977 C CA . ALA A 1 119 ? -0.689 4.971 4.532 1.00 87.75 119 ALA A CA 1
ATOM 978 C C . ALA A 1 119 ? -0.682 3.776 5.506 1.00 87.75 119 ALA A C 1
ATOM 980 O O . ALA A 1 119 ? -1.534 3.710 6.391 1.00 87.75 119 ALA A O 1
ATOM 981 N N . GLN A 1 120 ? 0.293 2.861 5.421 1.00 88.81 120 GLN A N 1
ATOM 982 C CA . GLN A 1 120 ? 0.386 1.738 6.372 1.00 88.81 120 GLN A CA 1
ATOM 983 C C . GLN A 1 120 ? 0.659 2.211 7.815 1.00 88.81 120 GLN A C 1
ATOM 985 O O . GLN A 1 120 ? 0.152 1.626 8.779 1.00 88.81 120 GLN A O 1
ATOM 990 N N . ILE A 1 121 ? 1.441 3.281 7.998 1.00 88.38 121 ILE A N 1
ATOM 991 C CA . ILE A 1 121 ? 1.701 3.868 9.324 1.00 88.38 121 ILE A CA 1
ATOM 992 C C . ILE A 1 121 ? 0.423 4.493 9.896 1.00 88.38 121 ILE A C 1
ATOM 994 O O . ILE A 1 121 ? 0.107 4.279 11.071 1.00 88.38 121 ILE A O 1
ATOM 998 N N . ILE A 1 122 ? -0.323 5.236 9.077 1.00 88.12 122 ILE A N 1
ATOM 999 C CA . ILE A 1 122 ? -1.597 5.855 9.460 1.00 88.12 122 ILE A CA 1
ATOM 1000 C C . ILE A 1 122 ? -2.615 4.775 9.845 1.00 88.12 122 ILE A C 1
ATOM 1002 O O . ILE A 1 122 ? -3.234 4.883 10.903 1.00 88.12 122 ILE A O 1
ATOM 1006 N N . ASP A 1 123 ? -2.731 3.698 9.060 1.00 85.75 123 ASP A N 1
ATOM 1007 C CA . ASP A 1 123 ? -3.633 2.575 9.355 1.00 85.75 123 ASP A CA 1
ATOM 1008 C C . ASP A 1 123 ? -3.289 1.913 10.700 1.00 85.75 123 ASP A C 1
ATOM 1010 O O . ASP A 1 123 ? -4.169 1.650 11.525 1.00 85.75 123 ASP A O 1
ATOM 1014 N N . ARG A 1 124 ? -1.990 1.742 10.998 1.00 86.25 124 ARG A N 1
ATOM 1015 C CA . ARG A 1 124 ? -1.530 1.245 12.306 1.00 86.25 124 ARG A CA 1
ATOM 1016 C C . ARG A 1 124 ? -1.961 2.161 13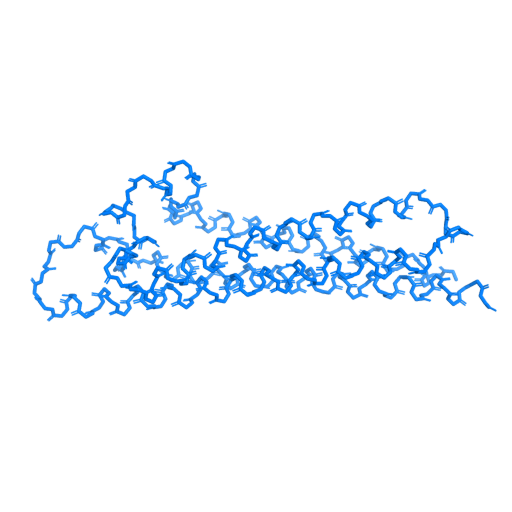.447 1.00 86.25 124 ARG A C 1
ATOM 1018 O O . ARG A 1 124 ? -2.479 1.679 14.454 1.00 86.25 124 ARG A O 1
ATOM 1025 N N . LYS A 1 125 ? -1.713 3.468 13.311 1.00 88.81 125 LYS A N 1
ATOM 1026 C CA . LYS A 1 125 ? -2.056 4.470 14.332 1.00 88.81 125 LYS A CA 1
ATOM 1027 C C . LYS A 1 125 ? -3.564 4.510 14.570 1.00 88.81 125 LYS A C 1
ATOM 1029 O O . LYS A 1 125 ? -3.993 4.484 15.723 1.00 88.81 125 LYS A O 1
ATOM 1034 N N . LYS A 1 126 ? -4.354 4.495 13.493 1.00 88.31 126 LYS A N 1
ATOM 1035 C CA . LYS A 1 126 ? -5.817 4.434 13.539 1.00 88.31 126 LYS A CA 1
ATOM 1036 C C . LYS A 1 126 ? -6.294 3.200 14.311 1.00 88.31 126 LYS A C 1
ATOM 1038 O O . LYS A 1 126 ? -7.060 3.350 15.259 1.00 88.31 126 LYS A O 1
ATOM 1043 N N . MET A 1 127 ? -5.787 2.010 13.977 1.00 84.00 127 MET A N 1
ATOM 1044 C CA . MET A 1 127 ? -6.155 0.765 14.665 1.00 84.00 127 MET A CA 1
ATOM 1045 C C . MET A 1 127 ? -5.825 0.797 16.162 1.00 84.00 127 MET A C 1
ATOM 1047 O O . MET A 1 127 ? -6.644 0.384 16.979 1.00 84.00 127 MET A O 1
ATOM 1051 N N . ILE A 1 128 ? -4.662 1.330 16.552 1.00 85.69 128 ILE A N 1
ATOM 1052 C CA . ILE A 1 128 ? -4.288 1.457 17.971 1.00 85.69 128 ILE A CA 1
ATOM 1053 C C . ILE A 1 128 ? -5.251 2.391 18.715 1.00 85.69 128 ILE A C 1
ATOM 1055 O O . ILE A 1 128 ? -5.676 2.071 19.825 1.00 85.69 128 ILE A O 1
ATOM 1059 N N . LEU A 1 129 ? -5.618 3.533 18.124 1.00 86.12 129 LEU A N 1
ATOM 1060 C CA . LEU A 1 129 ? -6.574 4.462 18.736 1.00 86.12 129 LEU A CA 1
ATOM 1061 C C . LEU A 1 129 ? -7.963 3.839 18.886 1.00 86.12 129 LEU A C 1
ATOM 1063 O O . LEU A 1 129 ? -8.597 4.020 19.924 1.00 86.12 129 LEU A O 1
ATOM 1067 N N . GLN A 1 130 ? -8.411 3.063 17.899 1.00 84.50 130 GLN A N 1
ATOM 1068 C CA . GLN A 1 130 ? -9.677 2.332 17.968 1.00 84.50 130 GLN A CA 1
ATOM 1069 C C . GLN A 1 130 ? -9.665 1.280 19.083 1.00 84.50 130 GLN A C 1
ATOM 1071 O O . GLN A 1 130 ? -10.617 1.214 19.858 1.00 84.50 130 GLN A O 1
ATOM 1076 N N . MET A 1 131 ? -8.567 0.531 19.243 1.00 82.62 131 MET A N 1
ATOM 1077 C CA . MET A 1 131 ? -8.408 -0.422 20.350 1.00 82.62 131 MET A CA 1
ATOM 1078 C C . MET A 1 131 ? -8.406 0.274 21.717 1.00 82.62 131 MET A C 1
ATOM 1080 O O . MET A 1 131 ? -9.106 -0.168 22.624 1.00 82.62 131 MET A O 1
ATOM 1084 N N . LYS A 1 132 ? -7.675 1.388 21.869 1.00 85.25 132 LYS A N 1
ATOM 1085 C CA . LYS A 1 132 ? -7.670 2.175 23.118 1.00 85.25 132 LYS A CA 1
ATOM 1086 C C . LYS A 1 132 ? -9.061 2.713 23.452 1.00 85.25 132 LYS A C 1
ATOM 1088 O O . LYS A 1 132 ? -9.495 2.651 24.598 1.00 85.25 132 LYS A O 1
ATOM 1093 N N . ALA A 1 133 ? -9.768 3.220 22.445 1.00 83.06 133 ALA A N 1
ATOM 1094 C CA . ALA A 1 133 ? -11.121 3.730 22.600 1.00 83.06 133 ALA A CA 1
ATOM 1095 C C . ALA A 1 133 ? -12.146 2.635 22.926 1.00 83.06 133 ALA A C 1
ATOM 1097 O O . ALA A 1 133 ? -13.156 2.939 23.557 1.00 83.06 133 ALA A O 1
ATOM 1098 N N . TYR A 1 134 ? -11.907 1.399 22.479 1.00 80.44 134 TYR A N 1
ATOM 1099 C CA . TYR A 1 134 ? -12.696 0.231 22.857 1.00 80.44 134 TYR A CA 1
ATOM 1100 C C . TYR A 1 134 ? -12.418 -0.167 24.311 1.00 80.44 134 TYR A C 1
ATOM 1102 O O . TYR A 1 134 ? -13.351 -0.322 25.091 1.00 80.44 134 TYR A O 1
ATOM 1110 N N . GLN A 1 135 ? -11.145 -0.250 24.712 1.00 80.06 135 GLN A N 1
ATOM 1111 C CA . GLN A 1 135 ? -10.749 -0.606 26.081 1.00 80.06 135 GLN A CA 1
ATOM 1112 C C . GLN A 1 135 ? -11.310 0.360 27.136 1.00 80.06 135 GLN A C 1
ATOM 1114 O O . GLN A 1 135 ? -11.768 -0.092 28.182 1.00 80.06 135 GLN A O 1
ATOM 1119 N N . SER A 1 136 ? -11.333 1.668 26.856 1.00 80.38 136 SER A N 1
ATOM 1120 C CA . SER A 1 136 ? -11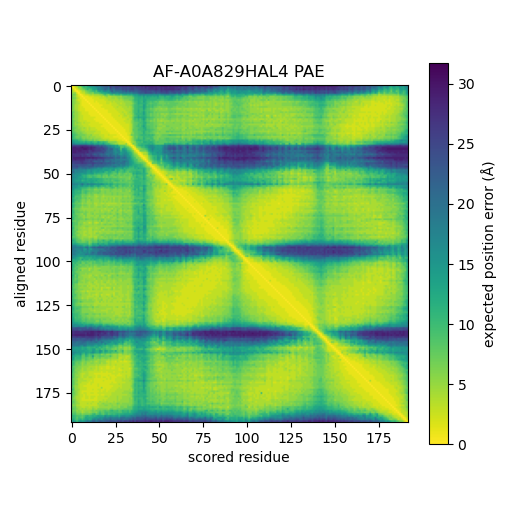.891 2.664 27.784 1.00 80.38 136 SER A CA 1
ATOM 1121 C C . SER A 1 136 ? -13.415 2.613 27.924 1.00 80.38 136 SER A C 1
ATOM 1123 O O . SER A 1 136 ? -13.954 3.075 28.928 1.00 80.38 136 SER A O 1
ATOM 1125 N N . LEU A 1 137 ? -14.116 2.065 26.927 1.00 77.12 137 LEU A N 1
ATOM 1126 C CA . LEU A 1 137 ? -15.556 1.815 26.999 1.00 77.12 137 LEU A CA 1
ATOM 1127 C C . LEU A 1 137 ? -15.858 0.477 27.676 1.00 77.12 137 LEU A C 1
ATOM 1129 O O . LEU A 1 137 ? -16.763 0.411 28.499 1.00 77.12 137 LEU A O 1
ATOM 1133 N N . LYS A 1 138 ? -15.048 -0.557 27.410 1.00 72.19 138 LYS A N 1
ATOM 1134 C CA . LYS A 1 138 ? -15.133 -1.858 28.090 1.00 72.19 138 LYS A CA 1
ATOM 1135 C C . LYS A 1 138 ? -15.038 -1.718 29.612 1.00 72.19 138 LYS A C 1
ATOM 1137 O O . LYS A 1 138 ? -15.740 -2.417 30.333 1.00 72.19 138 LYS A O 1
ATOM 1142 N N . SER A 1 139 ? -14.196 -0.811 30.111 1.00 62.75 139 SER A N 1
ATOM 1143 C CA . SER A 1 139 ? -14.048 -0.571 31.553 1.00 62.75 139 SER A CA 1
ATOM 1144 C C . SER A 1 139 ? -15.240 0.146 32.205 1.00 62.75 139 SER A C 1
ATOM 1146 O O . SER A 1 139 ? -15.256 0.264 33.424 1.00 62.75 139 SER A O 1
ATOM 1148 N N . ARG A 1 140 ? -16.209 0.658 31.430 1.00 61.22 140 ARG A N 1
ATOM 1149 C CA . ARG A 1 140 ? -17.357 1.451 31.914 1.00 61.22 140 ARG A CA 1
ATOM 1150 C C . ARG A 1 140 ? -18.699 0.688 31.901 1.00 61.22 140 ARG A C 1
ATOM 1152 O O . ARG A 1 140 ? -19.739 1.312 31.789 1.00 61.22 140 ARG A O 1
ATOM 1159 N N . GLU A 1 141 ? -18.685 -0.638 32.039 1.00 50.12 141 GLU A N 1
ATOM 1160 C CA . GLU A 1 141 ? -19.881 -1.507 32.192 1.00 50.12 141 GLU A CA 1
ATOM 1161 C C . GLU A 1 141 ? -20.833 -1.687 30.989 1.00 50.12 141 GLU A C 1
ATOM 1163 O O . GLU A 1 141 ? -21.737 -2.521 31.064 1.00 50.12 141 GLU A O 1
ATOM 1168 N N . ASP A 1 142 ? -20.598 -1.062 29.832 1.00 52.06 142 ASP A N 1
ATOM 1169 C CA . ASP A 1 142 ? -21.438 -1.290 28.645 1.00 52.06 142 ASP A CA 1
ATOM 1170 C C . ASP A 1 142 ? -21.052 -2.579 27.889 1.00 52.06 142 ASP A C 1
ATOM 1172 O O . ASP A 1 142 ? -20.286 -2.587 26.921 1.00 52.06 142 ASP A O 1
ATOM 1176 N N . ARG A 1 143 ? -21.609 -3.713 28.335 1.00 51.94 143 ARG A N 1
ATOM 1177 C CA . ARG A 1 143 ? -21.449 -5.041 27.703 1.00 51.94 143 ARG A CA 1
ATOM 1178 C C . ARG A 1 143 ? -22.190 -5.206 26.365 1.00 51.94 143 ARG A C 1
ATOM 1180 O O . ARG A 1 143 ? -22.001 -6.217 25.698 1.00 51.94 143 ARG A O 1
ATOM 1187 N N . ASN A 1 144 ? -22.967 -4.211 25.929 1.00 54.09 144 ASN A N 1
ATOM 1188 C CA . ASN A 1 144 ? -23.767 -4.256 24.694 1.00 54.09 144 ASN A CA 1
ATOM 1189 C C . A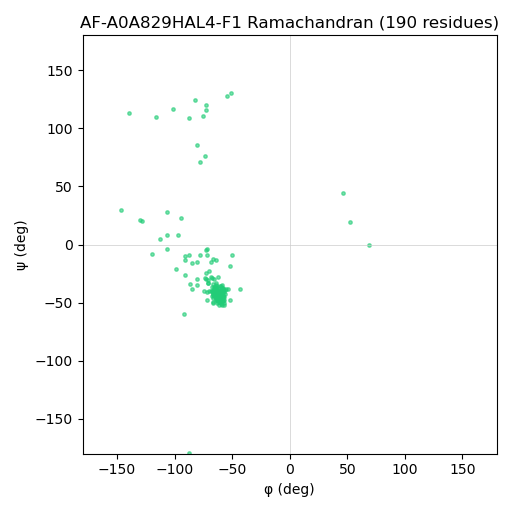SN A 1 144 ? -23.069 -3.638 23.466 1.00 54.09 144 ASN A C 1
ATOM 1191 O O . ASN A 1 144 ? -23.722 -3.223 22.506 1.00 54.09 144 ASN A O 1
ATOM 1195 N N . LEU A 1 145 ? -21.738 -3.554 23.460 1.00 61.91 145 LEU A N 1
ATOM 1196 C CA . LEU A 1 145 ? -21.008 -3.040 22.303 1.00 61.91 145 LEU A CA 1
ATOM 1197 C C . LEU A 1 145 ? -21.036 -4.064 21.158 1.00 61.91 145 LEU A C 1
ATOM 1199 O O . LEU A 1 145 ? -20.401 -5.114 21.233 1.00 61.91 145 LEU A O 1
ATOM 1203 N N . LEU A 1 146 ? -21.683 -3.692 20.047 1.00 63.03 146 LEU A N 1
ATOM 1204 C CA . LEU A 1 146 ? -21.783 -4.428 18.768 1.00 63.03 146 LEU A CA 1
ATOM 1205 C C . LEU A 1 146 ? -20.440 -4.935 18.185 1.00 63.03 146 LEU A C 1
ATOM 1207 O O . LEU A 1 146 ? -20.429 -5.677 17.207 1.00 63.03 146 LEU A O 1
ATOM 1211 N N . PHE A 1 147 ? -19.303 -4.529 18.755 1.00 65.25 147 PHE A N 1
ATOM 1212 C CA . PHE A 1 147 ? -17.950 -4.788 18.255 1.00 65.25 147 PHE A CA 1
ATOM 1213 C C . PHE A 1 147 ? -17.104 -5.717 19.135 1.00 65.25 147 PHE A C 1
ATOM 1215 O O . PHE A 1 147 ? -15.921 -5.917 18.835 1.00 65.25 147 PHE A O 1
ATOM 1222 N N . HIS A 1 148 ? -17.683 -6.283 20.197 1.00 64.62 148 HIS A N 1
ATOM 1223 C CA . HIS A 1 148 ? -16.997 -7.171 21.138 1.00 64.62 148 HIS A CA 1
ATOM 1224 C C . HIS A 1 148 ? -16.264 -8.325 20.423 1.00 64.62 148 HIS A C 1
ATOM 1226 O O . HIS A 1 148 ? -15.057 -8.510 20.581 1.00 64.62 148 HIS A O 1
ATOM 1232 N N . ASP A 1 149 ? -16.941 -9.009 19.498 1.00 65.81 149 ASP A N 1
ATOM 1233 C CA . ASP A 1 149 ? -16.397 -10.132 18.714 1.00 65.81 149 ASP A CA 1
ATOM 1234 C C . ASP A 1 149 ? -15.232 -9.771 17.782 1.00 65.81 149 ASP A C 1
ATOM 1236 O O . ASP A 1 149 ? -14.573 -10.651 17.211 1.00 65.81 149 ASP A O 1
ATOM 1240 N N . PHE A 1 150 ? -14.994 -8.480 17.540 1.00 71.00 150 PHE A N 1
ATOM 1241 C CA . PHE A 1 150 ? -13.830 -8.028 16.793 1.00 71.00 150 PHE A CA 1
ATOM 1242 C C . PHE A 1 150 ? -12.667 -7.736 17.731 1.00 71.00 150 PHE A C 1
ATOM 1244 O O . PHE A 1 150 ? -11.625 -8.377 17.598 1.00 71.00 150 PHE A O 1
ATOM 1251 N N . PHE A 1 151 ? -12.842 -6.809 18.673 1.00 73.44 151 PHE A N 1
ATOM 1252 C CA . PHE A 1 151 ? -11.750 -6.309 19.510 1.00 73.44 151 PHE A CA 1
ATOM 1253 C C . PHE A 1 151 ? -11.263 -7.310 20.560 1.00 73.44 151 PHE A C 1
ATOM 1255 O O . PHE A 1 151 ? -10.099 -7.238 20.947 1.00 73.44 151 PHE A O 1
ATOM 1262 N N . GLU A 1 152 ? -12.102 -8.259 20.977 1.00 73.44 152 GLU A N 1
ATOM 1263 C CA . GLU A 1 152 ? -11.718 -9.305 21.941 1.00 73.44 152 GLU A CA 1
ATOM 1264 C C . GLU A 1 152 ? -11.183 -10.577 21.281 1.00 73.44 152 GLU A C 1
ATOM 1266 O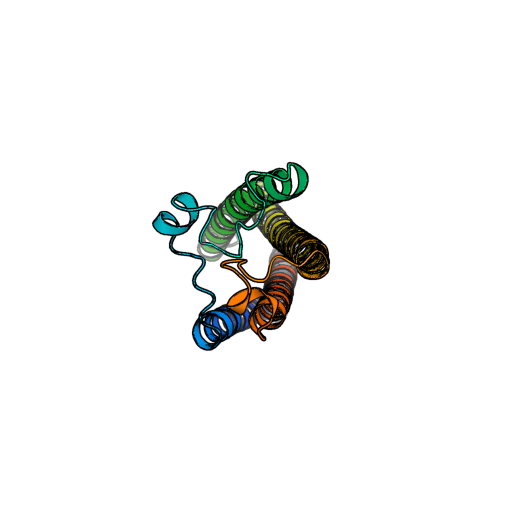 O . GLU A 1 152 ? -10.639 -11.455 21.943 1.00 73.44 152 GLU A O 1
ATOM 1271 N N . SER A 1 153 ? -11.315 -10.679 19.961 1.00 74.81 153 SER A N 1
ATOM 1272 C CA . SER A 1 153 ? -10.830 -11.824 19.194 1.00 74.81 153 SER A CA 1
ATOM 1273 C C . SER A 1 153 ? -9.369 -11.659 18.757 1.00 74.81 153 SER A C 1
ATOM 1275 O O . SER A 1 153 ? -8.740 -10.623 18.949 1.00 74.81 153 SER A O 1
ATOM 1277 N N . ASN A 1 154 ? -8.841 -12.652 18.035 1.00 76.94 154 ASN A N 1
ATOM 1278 C CA . ASN A 1 154 ? -7.523 -12.569 17.392 1.00 76.94 154 ASN A CA 1
ATOM 1279 C C . ASN A 1 154 ? -7.478 -11.637 16.157 1.00 76.94 154 ASN A C 1
ATOM 1281 O O . ASN A 1 154 ? -6.405 -11.425 15.584 1.00 76.94 154 ASN A O 1
ATOM 1285 N N . LYS A 1 155 ? -8.613 -11.071 15.722 1.00 79.00 155 LYS A N 1
ATOM 1286 C CA . LYS A 1 155 ? -8.723 -10.220 14.519 1.00 79.00 155 LYS A CA 1
ATOM 1287 C C . LYS A 1 155 ? -7.897 -8.919 14.568 1.00 79.00 155 LYS A C 1
ATOM 1289 O O . LYS A 1 155 ? -7.283 -8.598 13.548 1.00 79.00 155 LYS A O 1
ATOM 1294 N N . PRO A 1 156 ? -7.795 -8.177 15.690 1.00 76.31 156 PRO A N 1
ATOM 1295 C CA . PRO A 1 156 ? -6.998 -6.954 15.761 1.00 76.31 156 PRO A CA 1
ATOM 1296 C C . PRO A 1 156 ? -5.505 -7.265 15.620 1.00 76.31 156 PRO A C 1
ATOM 1298 O O . PRO A 1 156 ? -4.804 -6.600 14.857 1.00 76.31 156 PRO A O 1
ATOM 1301 N N . ASN A 1 157 ? -5.040 -8.339 16.267 1.00 79.81 157 ASN A N 1
ATOM 1302 C CA . ASN A 1 157 ? -3.672 -8.838 16.126 1.00 79.81 157 ASN A CA 1
ATOM 1303 C C . ASN A 1 157 ? -3.387 -9.289 14.681 1.00 79.81 157 ASN A C 1
ATOM 1305 O O . ASN A 1 157 ? -2.390 -8.889 14.081 1.00 79.81 157 ASN A O 1
ATOM 1309 N N . ALA A 1 158 ? -4.311 -10.034 14.062 1.00 81.62 158 ALA A N 1
ATOM 1310 C CA . ALA A 1 158 ? -4.210 -10.413 12.653 1.00 81.62 158 ALA A CA 1
ATOM 1311 C C . ALA A 1 158 ? -4.145 -9.193 11.716 1.00 81.62 158 ALA A C 1
ATOM 1313 O O . ALA A 1 158 ? -3.378 -9.195 10.753 1.00 81.62 158 ALA A O 1
ATOM 1314 N N . SER A 1 159 ? -4.894 -8.126 12.011 1.00 78.31 159 SER A N 1
ATOM 1315 C CA . SER A 1 159 ? -4.858 -6.878 11.244 1.00 78.31 159 SER A CA 1
ATOM 1316 C C . SER A 1 159 ? -3.528 -6.131 11.393 1.00 78.31 159 SER A C 1
ATOM 1318 O O . SER A 1 159 ? -3.004 -5.621 10.403 1.00 78.31 159 SER A O 1
ATOM 1320 N N . VAL A 1 160 ? -2.946 -6.097 12.597 1.00 81.50 160 VAL A N 1
ATOM 1321 C CA . VAL A 1 160 ? -1.605 -5.528 12.828 1.00 81.50 160 VAL A CA 1
ATOM 1322 C C . VAL A 1 160 ? -0.543 -6.340 12.087 1.00 81.50 160 VAL A C 1
ATOM 1324 O O . VAL A 1 160 ? 0.287 -5.761 11.384 1.00 81.50 160 VAL A O 1
ATOM 1327 N N . ARG A 1 161 ? -0.606 -7.673 12.166 1.00 83.44 161 ARG A N 1
ATOM 1328 C CA . ARG A 1 161 ? 0.299 -8.577 11.445 1.00 83.44 161 ARG A CA 1
ATOM 1329 C C . ARG A 1 161 ? 0.196 -8.393 9.931 1.00 83.44 161 ARG A C 1
ATOM 1331 O O . ARG A 1 161 ? 1.216 -8.303 9.255 1.00 83.44 161 ARG A O 1
ATOM 1338 N N . ARG A 1 162 ? -1.024 -8.266 9.396 1.00 85.75 162 ARG A N 1
ATOM 1339 C CA . ARG A 1 162 ? -1.267 -7.947 7.980 1.00 85.75 162 ARG A CA 1
ATOM 1340 C C . ARG A 1 162 ? -0.582 -6.640 7.576 1.00 85.75 162 ARG A C 1
ATOM 1342 O O . ARG A 1 162 ?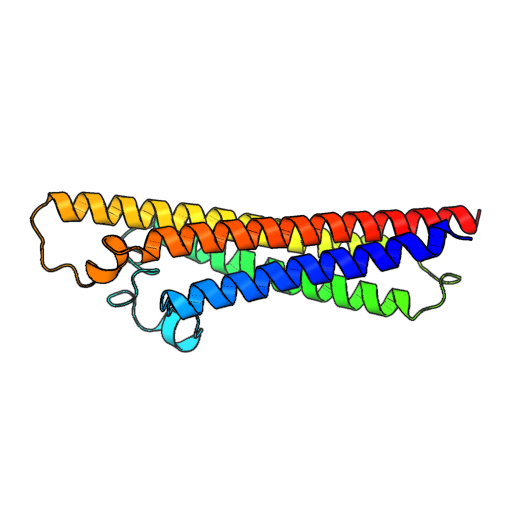 0.064 -6.585 6.536 1.00 85.75 162 ARG A O 1
ATOM 1349 N N . ASN A 1 163 ? -0.695 -5.605 8.406 1.00 86.31 163 ASN A N 1
ATOM 1350 C CA . ASN A 1 163 ? -0.058 -4.318 8.143 1.00 86.31 163 ASN A CA 1
ATOM 1351 C C . ASN A 1 163 ? 1.480 -4.411 8.149 1.00 86.31 163 ASN A C 1
ATOM 1353 O O . ASN A 1 163 ? 2.137 -3.836 7.288 1.00 86.31 163 ASN A O 1
ATOM 1357 N N . GLN A 1 164 ? 2.066 -5.192 9.063 1.00 86.56 164 GLN A N 1
ATOM 1358 C CA . GLN A 1 164 ? 3.513 -5.452 9.071 1.00 86.56 164 GLN A CA 1
ATOM 1359 C C . GLN A 1 164 ? 3.981 -6.134 7.779 1.00 86.56 164 GLN A C 1
ATOM 1361 O O . GLN A 1 164 ? 4.984 -5.728 7.202 1.00 86.56 164 GLN A O 1
ATOM 1366 N N . ILE A 1 165 ? 3.232 -7.124 7.287 1.00 87.94 165 ILE A N 1
ATOM 1367 C CA . ILE A 1 165 ? 3.540 -7.806 6.020 1.00 87.94 165 ILE A CA 1
ATOM 1368 C C . ILE A 1 165 ? 3.447 -6.843 4.838 1.00 87.94 165 ILE A C 1
ATOM 1370 O O . ILE A 1 165 ? 4.299 -6.887 3.957 1.00 87.94 165 ILE A O 1
ATOM 1374 N N . ASN A 1 166 ? 2.457 -5.946 4.825 1.00 87.50 166 ASN A N 1
ATOM 1375 C CA . ASN A 1 166 ? 2.368 -4.918 3.789 1.00 87.50 166 ASN A CA 1
ATOM 1376 C C . ASN A 1 166 ? 3.582 -3.980 3.822 1.00 87.50 166 ASN A C 1
ATOM 1378 O O . ASN A 1 166 ? 4.116 -3.658 2.767 1.00 87.50 166 ASN A O 1
ATOM 1382 N N . ILE A 1 167 ? 4.051 -3.575 5.009 1.00 88.06 167 ILE A N 1
ATOM 1383 C CA . ILE A 1 167 ? 5.271 -2.763 5.148 1.00 88.06 167 ILE A CA 1
ATOM 1384 C C . ILE A 1 167 ? 6.489 -3.519 4.602 1.00 88.06 167 ILE A C 1
ATOM 1386 O O . ILE A 1 167 ? 7.263 -2.941 3.846 1.00 88.06 167 ILE A O 1
ATOM 1390 N N . ILE A 1 168 ? 6.635 -4.811 4.912 1.00 88.38 168 ILE A N 1
ATOM 1391 C CA . ILE A 1 168 ? 7.709 -5.651 4.355 1.00 88.38 168 ILE A CA 1
ATOM 1392 C C . ILE A 1 168 ? 7.607 -5.723 2.822 1.00 88.38 168 ILE A C 1
ATOM 1394 O O . ILE A 1 168 ? 8.600 -5.529 2.127 1.00 88.38 168 ILE A O 1
ATOM 1398 N N . GLY A 1 169 ? 6.401 -5.914 2.282 1.00 87.81 169 GLY A N 1
ATOM 1399 C CA . GLY A 1 169 ? 6.156 -5.884 0.839 1.00 87.81 169 GLY A CA 1
ATOM 1400 C C . GLY A 1 169 ? 6.560 -4.557 0.187 1.00 87.81 169 GLY A C 1
ATOM 1401 O O . GLY A 1 169 ? 7.122 -4.560 -0.908 1.00 87.81 169 GLY A O 1
ATOM 1402 N N . LEU A 1 170 ? 6.332 -3.429 0.867 1.00 89.00 170 LEU A N 1
ATOM 1403 C CA . LEU A 1 170 ? 6.754 -2.099 0.414 1.00 89.00 170 LEU A CA 1
ATOM 1404 C C . LEU A 1 170 ? 8.273 -1.902 0.494 1.00 89.00 170 LEU A C 1
ATOM 1406 O O . LEU A 1 170 ? 8.837 -1.242 -0.375 1.00 89.00 170 LEU A O 1
ATOM 1410 N N . LEU A 1 171 ? 8.952 -2.502 1.477 1.00 89.94 171 LEU A N 1
ATOM 1411 C CA . LEU A 1 171 ? 10.418 -2.504 1.537 1.00 89.94 171 LEU A CA 1
ATOM 1412 C C . LEU A 1 171 ? 11.027 -3.249 0.344 1.00 89.94 171 LEU A C 1
ATOM 1414 O O . LEU A 1 171 ? 12.021 -2.787 -0.211 1.00 89.94 171 LEU A O 1
ATOM 1418 N N . PHE A 1 172 ? 10.408 -4.341 -0.116 1.00 90.25 172 PHE A N 1
ATOM 1419 C CA . PHE A 1 172 ? 10.832 -4.992 -1.359 1.00 90.25 172 PHE A CA 1
ATOM 1420 C C . PHE A 1 172 ? 10.625 -4.099 -2.589 1.00 90.25 172 PHE A C 1
ATOM 1422 O O . PHE A 1 172 ? 11.484 -4.075 -3.465 1.00 90.25 172 PHE A O 1
ATOM 1429 N N . LEU A 1 173 ? 9.553 -3.299 -2.646 1.00 88.62 173 LEU A N 1
ATOM 1430 C CA . LEU A 1 173 ? 9.389 -2.310 -3.723 1.00 88.62 173 LEU A CA 1
ATOM 1431 C C . LEU A 1 173 ? 10.438 -1.196 -3.659 1.00 88.62 173 LEU A C 1
ATOM 1433 O O . LEU A 1 173 ? 10.890 -0.721 -4.699 1.00 88.62 173 LEU A O 1
ATOM 1437 N N . LEU A 1 174 ? 10.856 -0.798 -2.458 1.00 89.56 174 LEU A N 1
ATOM 1438 C CA . LEU A 1 174 ? 11.947 0.157 -2.281 1.00 89.56 174 LEU A CA 1
ATOM 1439 C C . LEU A 1 174 ? 13.288 -0.428 -2.753 1.00 89.56 174 LEU A C 1
ATOM 1441 O O . LEU A 1 174 ? 14.041 0.248 -3.449 1.00 89.56 174 LEU A O 1
ATOM 1445 N N . ALA A 1 175 ? 13.564 -1.696 -2.436 1.00 87.81 175 ALA A N 1
ATOM 1446 C CA . ALA A 1 175 ? 14.735 -2.408 -2.948 1.00 87.81 175 ALA A CA 1
ATOM 1447 C C . ALA A 1 175 ? 14.695 -2.539 -4.482 1.00 87.81 175 ALA A C 1
ATOM 1449 O O . ALA A 1 175 ? 15.704 -2.332 -5.150 1.00 87.81 175 ALA A O 1
ATOM 1450 N N . MET A 1 176 ? 13.515 -2.786 -5.057 1.00 89.44 176 MET A N 1
ATOM 1451 C CA . MET A 1 176 ? 13.314 -2.776 -6.506 1.00 89.44 176 MET A CA 1
ATOM 1452 C C . MET A 1 176 ? 13.647 -1.409 -7.117 1.00 89.44 176 MET A C 1
ATOM 1454 O O . MET A 1 176 ? 14.381 -1.351 -8.102 1.00 89.44 176 MET A O 1
ATOM 1458 N N . LEU A 1 177 ? 13.183 -0.310 -6.511 1.00 87.12 177 LEU A N 1
ATOM 1459 C CA . LEU A 1 177 ? 13.512 1.047 -6.957 1.00 87.12 177 LEU A CA 1
ATOM 1460 C C . LEU A 1 177 ? 15.029 1.293 -6.948 1.00 87.12 177 LEU A C 1
ATOM 1462 O O . LEU A 1 177 ? 15.560 1.895 -7.882 1.00 87.12 177 LEU A O 1
ATOM 1466 N N . PHE A 1 178 ? 15.734 0.795 -5.930 1.00 87.06 178 PHE A N 1
ATOM 1467 C CA . PHE A 1 178 ? 17.194 0.848 -5.884 1.00 87.06 178 PHE A CA 1
ATOM 1468 C C . PHE A 1 178 ? 17.835 0.078 -7.050 1.00 87.06 178 PHE A C 1
ATOM 1470 O O . PHE A 1 178 ? 18.738 0.590 -7.706 1.00 87.06 178 PHE A O 1
ATOM 1477 N N . CYS A 1 179 ? 17.338 -1.114 -7.385 1.00 84.38 179 CYS A N 1
ATOM 1478 C CA . CYS A 1 179 ? 17.827 -1.856 -8.549 1.00 84.38 179 CYS A CA 1
ATOM 1479 C C . CYS A 1 179 ? 17.558 -1.123 -9.871 1.00 84.38 179 CYS A C 1
ATOM 1481 O O . CYS A 1 179 ? 18.415 -1.129 -10.752 1.00 84.38 179 CYS A O 1
ATOM 1483 N N . VAL A 1 180 ? 16.409 -0.452 -10.002 1.00 82.44 180 VAL A N 1
ATOM 1484 C CA . VAL A 1 180 ? 16.090 0.385 -11.171 1.00 82.44 180 VAL A CA 1
ATOM 1485 C C . VAL A 1 180 ? 17.068 1.557 -11.296 1.00 82.44 180 VAL A C 1
ATOM 1487 O O . VAL A 1 180 ? 17.552 1.837 -12.392 1.00 82.44 180 VAL A O 1
ATOM 1490 N N . LEU A 1 181 ? 17.410 2.209 -10.183 1.00 83.69 181 LEU A N 1
ATOM 1491 C CA . LEU A 1 181 ? 18.427 3.264 -10.142 1.00 83.69 181 LEU A CA 1
ATOM 1492 C C . LEU A 1 181 ? 19.794 2.758 -10.615 1.00 83.69 181 LEU A C 1
ATOM 1494 O O . LEU A 1 181 ? 20.424 3.369 -11.478 1.00 83.69 181 LEU A O 1
ATOM 1498 N N . MET A 1 182 ? 20.233 1.618 -10.082 1.00 82.25 182 MET A N 1
ATOM 1499 C CA . MET A 1 182 ? 21.517 1.019 -10.447 1.00 82.25 182 MET A CA 1
ATOM 1500 C C . MET A 1 182 ? 21.554 0.570 -11.911 1.00 82.25 182 MET A C 1
ATOM 1502 O O . MET A 1 182 ? 22.561 0.776 -12.589 1.00 82.25 182 MET A O 1
ATOM 1506 N N . TYR A 1 183 ? 20.448 0.036 -12.435 1.00 80.19 183 TYR A N 1
ATOM 1507 C CA . TYR A 1 183 ? 20.318 -0.283 -13.855 1.00 80.19 183 TYR A CA 1
ATOM 1508 C C . TYR A 1 183 ? 20.560 0.953 -14.729 1.00 80.19 183 TYR A C 1
ATOM 1510 O O . TYR A 1 183 ? 21.423 0.925 -15.602 1.00 80.19 183 TYR A O 1
ATOM 1518 N N . PHE A 1 184 ? 19.876 2.069 -14.463 1.00 77.00 184 PHE A N 1
ATOM 1519 C CA . PHE A 1 184 ? 20.066 3.282 -15.263 1.00 77.00 184 PHE A CA 1
ATOM 1520 C C . PHE A 1 184 ? 21.473 3.876 -15.131 1.00 77.00 184 PHE A C 1
ATOM 1522 O O . PHE A 1 184 ? 22.029 4.319 -16.135 1.00 77.00 184 PHE A O 1
ATOM 1529 N N . ASN A 1 185 ? 22.081 3.832 -13.942 1.00 76.69 185 ASN A N 1
ATOM 1530 C CA . ASN A 1 185 ? 23.464 4.280 -13.752 1.00 76.69 185 ASN A CA 1
ATOM 1531 C C . ASN A 1 185 ? 24.464 3.426 -14.545 1.00 76.69 185 ASN A C 1
ATOM 1533 O O . ASN A 1 185 ? 25.334 3.972 -15.218 1.00 76.69 185 ASN A O 1
ATOM 1537 N N . THR A 1 186 ? 24.329 2.096 -14.505 1.00 74.44 186 THR A N 1
ATOM 1538 C CA . THR A 1 186 ? 25.223 1.198 -15.260 1.00 74.44 186 THR A CA 1
ATOM 1539 C C . THR A 1 186 ? 25.075 1.359 -16.768 1.00 74.44 186 THR A C 1
ATOM 1541 O O . THR A 1 186 ? 26.075 1.374 -17.484 1.00 74.44 186 THR A O 1
ATOM 1544 N N . VAL A 1 187 ? 23.845 1.546 -17.250 1.00 71.31 187 VAL A N 1
ATOM 1545 C CA . VAL A 1 187 ? 23.571 1.892 -18.646 1.00 71.31 187 VAL A CA 1
ATOM 1546 C C . VAL A 1 187 ? 24.262 3.204 -19.015 1.00 71.31 187 VAL A C 1
ATOM 1548 O O . VAL A 1 187 ? 24.993 3.230 -19.997 1.00 71.31 187 VAL A O 1
ATOM 1551 N N . ALA A 1 188 ? 24.072 4.274 -18.238 1.00 67.00 188 ALA A N 1
ATOM 1552 C CA . ALA A 1 188 ? 24.665 5.578 -18.529 1.00 67.00 188 ALA A CA 1
ATOM 1553 C C . ALA A 1 188 ? 26.201 5.516 -18.584 1.00 67.00 188 ALA A C 1
ATOM 1555 O O . ALA A 1 188 ? 26.797 6.068 -19.502 1.00 67.00 188 ALA A O 1
ATOM 1556 N N . SER A 1 189 ? 26.833 4.776 -17.665 1.00 63.44 189 SER A N 1
ATOM 1557 C CA . SER A 1 189 ? 28.291 4.581 -17.649 1.00 63.44 189 SER A CA 1
ATOM 1558 C C . SER A 1 189 ? 28.843 3.742 -18.804 1.00 63.44 189 SER A C 1
ATOM 1560 O O . SER A 1 189 ? 30.045 3.733 -19.009 1.00 63.44 189 SER A O 1
ATOM 1562 N N . ALA A 1 190 ? 28.000 3.004 -19.535 1.00 59.09 190 ALA A N 1
ATOM 1563 C CA . ALA A 1 190 ? 28.433 2.204 -20.682 1.00 59.09 190 ALA A CA 1
ATOM 1564 C C . ALA A 1 190 ? 28.437 2.995 -22.006 1.00 59.09 190 ALA A C 1
ATOM 1566 O O . ALA A 1 190 ? 28.898 2.470 -23.018 1.00 59.09 190 ALA A O 1
ATOM 1567 N N . PHE A 1 191 ? 27.886 4.215 -22.012 1.00 53.75 191 PHE A N 1
ATOM 1568 C CA . PHE A 1 191 ? 27.804 5.098 -23.184 1.00 53.75 191 PHE A CA 1
ATOM 1569 C C . PHE A 1 191 ? 28.782 6.289 -23.135 1.00 53.75 191 PHE A C 1
ATOM 1571 O O . PHE A 1 191 ? 28.846 7.035 -24.112 1.00 53.75 191 PHE A O 1
ATOM 1578 N N . PHE A 1 192 ? 29.526 6.448 -22.038 1.00 45.59 192 PHE A N 1
ATOM 1579 C CA . PHE A 1 192 ? 30.653 7.375 -21.881 1.00 45.59 192 PHE A CA 1
ATOM 1580 C C . PHE A 1 192 ? 31.954 6.580 -21.770 1.00 45.59 192 PHE A C 1
ATOM 1582 O O . PHE A 1 192 ? 32.988 7.102 -22.239 1.00 45.59 192 PHE A O 1
#

Foldseek 3Di:
DVQLPVLVVLLVVLLVLLVVLVVVLVVLCVVLVVPADPPVVNPPDLQQHLLSPCCVPDPLLVVLVVLLVVLLVLLVVLLVVLVVLLVVVVPDPLPPD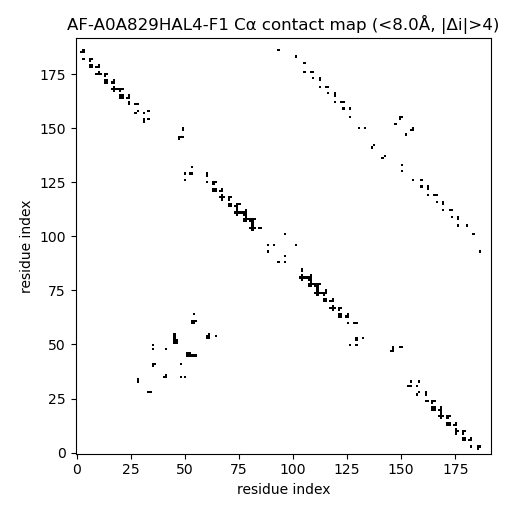DPVSLVSSLVSNVSNLVSQLVSLVSSVVSLVVSLVVVVVVVVVPPPPRSCCCQSVDCNSVSVNVSSVSNNVSSVSSVVSSVSSVSSVVVSVVVVD

Secondary structure (DSSP, 8-state):
-HHHHHHHHHHHHHHHHHHHHHHHHHHHHHHTT-----HHHHTT-TTT-GGGTTTTT-HHHHHHHHHHHHHHHHHHHHHHHHHHHHHHHHHS-GGG--HHHHHHHHHHHHHHHHHHHHHHHHHHHHHHHHHHHHHHHHTTT-TT-TTHHHHTSSHHHHHHHHHHHHHHHHHHHHHHHHHHHHHHHHHHHT--

Nearest PDB structures (foldseek):
  7a0g-assembly1_EEE  TM=4.178E-01  e=1.163E+00  Serratia marcescens
  7a0g-assembly1_GGG  TM=3.600E-01  e=1.631E+00  Serratia marcescens

Organism: NCBI:txid1256208